Protein AF-A0A401GPK4-F1 (afdb_monomer)

Structure (mmCIF, N/CA/C/O backbone):
data_AF-A0A401GPK4-F1
#
_entry.id   AF-A0A401GPK4-F1
#
loop_
_atom_site.group_PDB
_atom_site.id
_atom_site.type_symbol
_atom_site.label_atom_id
_atom_site.label_alt_id
_atom_site.label_comp_id
_atom_site.label_asym_id
_atom_site.label_entity_id
_atom_site.label_seq_id
_atom_site.pdbx_PDB_ins_code
_atom_site.Cartn_x
_atom_site.Cartn_y
_atom_site.Cartn_z
_atom_site.occupancy
_atom_site.B_iso_or_equiv
_atom_site.auth_seq_id
_atom_site.auth_comp_id
_atom_site.auth_asym_id
_atom_site.auth_atom_id
_atom_site.pdbx_PDB_model_num
ATOM 1 N N . MET A 1 1 ? 54.846 2.582 13.450 1.00 55.47 1 MET A N 1
ATOM 2 C CA . MET A 1 1 ? 54.222 1.909 12.287 1.00 55.47 1 MET A CA 1
ATOM 3 C C . MET A 1 1 ? 52.936 1.257 12.763 1.00 55.47 1 MET A C 1
ATOM 5 O O . MET A 1 1 ? 52.968 0.645 13.821 1.00 55.47 1 MET A O 1
ATOM 9 N N . LEU A 1 2 ? 51.818 1.436 12.053 1.00 59.59 2 LEU A N 1
ATOM 10 C CA . LEU A 1 2 ? 50.549 0.810 12.443 1.00 59.59 2 LEU A CA 1
ATOM 11 C C . LEU A 1 2 ? 50.626 -0.720 12.262 1.00 59.59 2 LEU A C 1
ATOM 13 O O . LEU A 1 2 ? 51.275 -1.161 11.306 1.00 59.59 2 LEU A O 1
ATOM 17 N N . PRO A 1 3 ? 49.977 -1.516 13.135 1.00 76.94 3 PRO A N 1
ATOM 18 C CA . PRO A 1 3 ? 49.878 -2.967 12.970 1.00 76.94 3 PRO A CA 1
ATOM 19 C C . PRO A 1 3 ? 49.295 -3.311 11.594 1.00 76.94 3 PRO A C 1
ATOM 21 O O . PRO A 1 3 ? 48.411 -2.597 11.113 1.00 76.94 3 PRO A O 1
ATOM 24 N N . SER A 1 4 ? 49.765 -4.387 10.950 1.00 70.94 4 SER A N 1
ATOM 25 C CA . SER A 1 4 ? 49.331 -4.705 9.577 1.00 70.94 4 SER A CA 1
ATOM 26 C C . SER A 1 4 ? 47.816 -4.911 9.479 1.00 70.94 4 SER A C 1
ATOM 28 O O . SER A 1 4 ? 47.212 -4.460 8.515 1.00 70.94 4 SER A O 1
ATOM 30 N N . SER A 1 5 ? 47.187 -5.459 10.523 1.00 72.88 5 SER A N 1
ATOM 31 C CA . SER A 1 5 ? 45.731 -5.615 10.625 1.00 72.88 5 SER A CA 1
ATOM 32 C C . SER A 1 5 ? 44.970 -4.285 10.602 1.00 72.88 5 SER A C 1
ATOM 34 O O . SER A 1 5 ? 43.914 -4.193 9.982 1.00 72.88 5 SER A O 1
ATOM 36 N N . VAL A 1 6 ? 45.519 -3.238 11.224 1.00 74.12 6 VAL A N 1
ATOM 37 C CA . VAL A 1 6 ? 44.909 -1.899 11.270 1.00 74.12 6 VAL A CA 1
ATOM 38 C C . VAL A 1 6 ? 45.041 -1.196 9.920 1.00 74.12 6 VAL A C 1
ATOM 40 O O . VAL A 1 6 ? 44.103 -0.543 9.476 1.00 74.12 6 VAL A O 1
ATOM 43 N N . ARG A 1 7 ? 46.175 -1.366 9.230 1.00 72.06 7 ARG A N 1
ATOM 44 C CA . ARG A 1 7 ? 46.346 -0.851 7.861 1.00 72.06 7 ARG A CA 1
ATOM 45 C C . ARG A 1 7 ? 45.388 -1.521 6.885 1.00 72.06 7 ARG A C 1
ATOM 47 O O . ARG A 1 7 ? 44.673 -0.817 6.188 1.00 72.06 7 ARG A O 1
ATOM 54 N N . THR A 1 8 ? 45.286 -2.848 6.923 1.00 78.38 8 THR A N 1
ATOM 55 C CA . THR A 1 8 ? 44.339 -3.592 6.084 1.00 78.38 8 THR A CA 1
ATOM 56 C C . THR A 1 8 ? 42.892 -3.159 6.332 1.00 78.38 8 THR A C 1
ATOM 58 O O . THR A 1 8 ? 42.133 -3.004 5.381 1.00 78.38 8 THR A O 1
ATOM 61 N N . ALA A 1 9 ? 42.502 -2.916 7.588 1.00 74.69 9 ALA A N 1
ATOM 62 C CA . ALA A 1 9 ? 41.159 -2.433 7.912 1.00 74.69 9 ALA A CA 1
ATOM 63 C C . ALA A 1 9 ? 40.884 -1.029 7.344 1.00 74.69 9 ALA A C 1
ATOM 65 O O . ALA A 1 9 ? 39.813 -0.795 6.786 1.00 74.69 9 ALA A O 1
ATOM 66 N N . LEU A 1 10 ? 41.856 -0.115 7.431 1.00 74.56 10 LEU A N 1
ATOM 67 C CA . LEU A 1 10 ? 41.748 1.231 6.859 1.00 74.56 10 LEU A CA 1
ATOM 68 C C . LEU A 1 10 ? 41.710 1.205 5.327 1.00 74.56 10 LEU A C 1
ATOM 70 O O . LEU A 1 10 ? 40.927 1.935 4.721 1.00 74.56 10 LEU A O 1
ATOM 74 N N . ASP A 1 11 ? 42.502 0.337 4.700 1.00 70.06 11 ASP A N 1
ATOM 75 C CA . ASP A 1 11 ? 42.518 0.168 3.247 1.00 70.06 11 ASP A CA 1
ATOM 76 C C . ASP A 1 11 ? 41.198 -0.431 2.741 1.00 70.06 11 ASP A C 1
ATOM 78 O O . ASP A 1 11 ? 40.663 0.031 1.733 1.00 70.06 11 ASP A O 1
ATOM 82 N N . LEU A 1 12 ? 40.613 -1.389 3.470 1.00 71.69 12 LEU A N 1
ATOM 83 C CA . LEU A 1 12 ? 39.280 -1.926 3.180 1.00 71.69 12 LEU A CA 1
ATOM 84 C C . LEU A 1 12 ? 38.185 -0.875 3.372 1.00 71.69 12 LEU A C 1
ATOM 86 O O . LEU A 1 12 ? 37.315 -0.744 2.516 1.00 71.69 12 LEU A O 1
ATOM 90 N N . GLN A 1 13 ? 38.233 -0.094 4.452 1.00 76.19 13 GLN A N 1
ATOM 91 C CA . GLN A 1 13 ? 37.272 0.983 4.692 1.00 76.19 13 GLN A CA 1
ATOM 92 C C . GLN A 1 13 ? 37.337 2.042 3.586 1.00 76.19 13 GLN A C 1
ATOM 94 O O . GLN A 1 13 ? 36.301 2.495 3.101 1.00 76.19 13 GLN A O 1
ATOM 99 N N . LYS A 1 14 ? 38.548 2.392 3.145 1.00 74.25 14 LYS A N 1
ATOM 100 C CA . LYS A 1 14 ? 38.776 3.315 2.032 1.00 74.25 14 LYS A CA 1
ATOM 101 C C . LYS A 1 14 ? 38.327 2.726 0.694 1.00 74.25 14 LYS A C 1
ATOM 103 O O . LYS A 1 14 ? 37.739 3.429 -0.119 1.00 74.25 14 LYS A O 1
ATOM 108 N N . ALA A 1 15 ? 38.561 1.438 0.460 1.00 71.75 15 ALA A N 1
ATOM 109 C CA . ALA A 1 15 ? 38.077 0.759 -0.737 1.00 71.75 15 ALA A CA 1
ATOM 110 C C . ALA A 1 15 ? 36.542 0.707 -0.774 1.00 71.75 15 ALA A 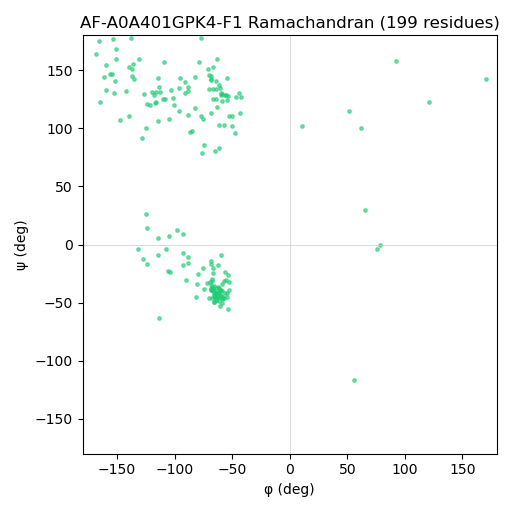C 1
ATOM 112 O O . ALA A 1 15 ? 35.956 0.980 -1.816 1.00 71.75 15 ALA A O 1
ATOM 113 N N . LEU A 1 16 ? 35.889 0.428 0.359 1.00 73.25 16 LEU A N 1
ATOM 114 C CA . LEU A 1 16 ? 34.430 0.401 0.487 1.00 73.2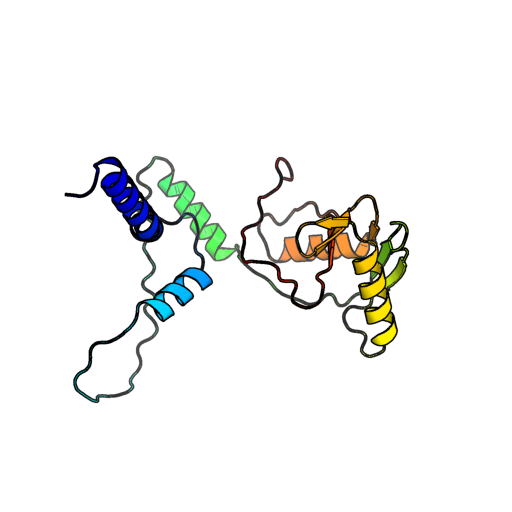5 16 LEU A CA 1
ATOM 115 C C . LEU A 1 16 ? 33.804 1.793 0.359 1.00 73.25 16 LEU A C 1
ATOM 117 O O . LEU A 1 16 ? 32.769 1.925 -0.289 1.00 73.25 16 LEU A O 1
ATOM 121 N N . SER A 1 17 ? 34.432 2.836 0.909 1.00 71.75 17 SER A N 1
ATOM 122 C CA . SER A 1 17 ? 33.955 4.211 0.727 1.00 71.75 17 SER A CA 1
ATOM 123 C C . SER A 1 17 ? 34.111 4.689 -0.718 1.00 71.75 17 SER A C 1
ATOM 125 O O . SER A 1 17 ? 33.292 5.468 -1.195 1.00 71.75 17 SER A O 1
ATOM 127 N N . MET A 1 18 ? 35.116 4.182 -1.439 1.00 72.81 18 MET A N 1
ATOM 128 C CA . MET A 1 18 ? 35.354 4.500 -2.848 1.00 72.81 18 MET A CA 1
ATOM 129 C C . MET A 1 18 ? 34.611 3.589 -3.838 1.00 72.81 18 MET A C 1
ATOM 131 O O . MET A 1 18 ? 34.496 3.934 -5.017 1.00 72.81 18 MET A O 1
ATOM 135 N N . ALA A 1 19 ? 34.107 2.436 -3.394 1.00 70.00 19 ALA A N 1
ATOM 136 C CA . ALA A 1 19 ? 33.438 1.448 -4.238 1.00 70.00 19 ALA A CA 1
ATOM 137 C C . ALA A 1 19 ? 32.232 2.010 -5.019 1.00 70.00 19 ALA A C 1
ATOM 139 O O . ALA A 1 19 ? 32.158 1.726 -6.213 1.00 70.00 19 ALA A O 1
ATOM 140 N N . PRO A 1 20 ? 31.353 2.863 -4.450 1.00 63.72 20 PRO A N 1
ATOM 141 C CA . PRO A 1 20 ? 30.245 3.472 -5.194 1.00 63.72 20 PRO A CA 1
ATOM 142 C C . PRO A 1 20 ? 30.670 4.370 -6.366 1.00 63.72 20 PRO A C 1
ATOM 144 O O . PRO A 1 20 ? 29.841 4.668 -7.220 1.00 63.72 20 PRO A O 1
ATOM 147 N N . PHE A 1 21 ? 31.933 4.810 -6.398 1.00 61.88 21 PHE A N 1
ATOM 148 C CA . PHE A 1 21 ? 32.470 5.739 -7.400 1.00 61.88 21 PHE A CA 1
ATOM 149 C C . PHE A 1 21 ? 33.385 5.057 -8.425 1.00 61.88 21 PHE A C 1
ATOM 151 O O . PHE A 1 21 ? 33.601 5.582 -9.512 1.00 61.88 21 PHE A O 1
ATOM 158 N N . ARG A 1 22 ? 33.964 3.898 -8.082 1.00 61.69 22 ARG A N 1
ATOM 159 C CA . ARG A 1 22 ? 34.852 3.125 -8.973 1.00 61.69 22 ARG A CA 1
ATOM 160 C C . ARG A 1 22 ? 34.190 1.902 -9.585 1.00 61.69 22 ARG A C 1
ATOM 162 O O . ARG A 1 22 ? 34.645 1.414 -10.618 1.00 61.69 22 ARG A O 1
ATOM 169 N N . LEU A 1 23 ? 33.155 1.384 -8.937 1.00 62.38 23 LEU A N 1
ATOM 170 C CA . LEU A 1 23 ? 32.348 0.305 -9.472 1.00 62.38 23 LEU A CA 1
ATOM 171 C C . LEU A 1 23 ? 31.131 0.906 -10.157 1.00 62.38 23 LEU A C 1
ATOM 173 O O . LEU A 1 23 ? 30.571 1.906 -9.716 1.00 62.38 23 LEU A O 1
ATOM 177 N N . GLN A 1 24 ? 30.733 0.278 -11.255 1.00 49.06 24 GLN A N 1
ATOM 178 C CA . GLN A 1 24 ? 29.498 0.637 -11.928 1.00 49.06 24 GLN A CA 1
ATOM 179 C C . GLN A 1 24 ? 28.343 0.360 -10.966 1.00 49.06 24 GLN A C 1
ATOM 181 O O . GLN A 1 24 ? 28.168 -0.780 -10.531 1.00 49.06 24 GLN A O 1
ATOM 186 N N . GLN A 1 25 ? 27.602 1.405 -10.602 1.00 55.25 25 GLN A N 1
ATOM 187 C CA . GLN A 1 25 ? 26.434 1.254 -9.747 1.00 55.25 25 GLN A CA 1
ATOM 188 C C . GLN A 1 25 ? 25.390 0.405 -10.475 1.00 55.25 25 GLN A C 1
ATOM 190 O O . GLN A 1 25 ? 25.131 0.584 -11.666 1.00 55.25 25 GLN A O 1
ATOM 195 N N . ILE A 1 26 ? 24.825 -0.565 -9.759 1.00 46.81 26 ILE A N 1
ATOM 196 C CA . ILE A 1 26 ? 23.688 -1.336 -10.250 1.00 46.81 26 ILE A CA 1
ATOM 197 C C . ILE A 1 26 ? 22.438 -0.520 -9.911 1.00 46.81 26 ILE A C 1
ATOM 199 O O . ILE A 1 26 ? 21.950 -0.571 -8.782 1.00 46.81 26 ILE A O 1
ATOM 203 N N . GLY A 1 27 ? 21.948 0.234 -10.896 1.00 50.69 27 GLY A N 1
ATOM 204 C CA . GLY A 1 27 ? 20.819 1.159 -10.754 1.00 50.69 27 GLY A CA 1
ATOM 205 C C . GLY A 1 27 ? 21.242 2.589 -10.402 1.00 50.69 27 GLY A C 1
ATOM 206 O O . GLY A 1 27 ? 22.341 2.810 -9.899 1.00 50.69 27 GLY A O 1
ATOM 207 N N . ASP A 1 28 ? 20.358 3.544 -10.696 1.00 56.38 28 ASP A N 1
ATOM 208 C CA . ASP A 1 28 ? 20.545 4.976 -10.439 1.00 56.38 28 ASP A CA 1
ATOM 209 C C . ASP A 1 28 ? 19.733 5.404 -9.203 1.00 56.38 28 ASP A C 1
ATOM 211 O O . ASP A 1 28 ? 18.567 5.036 -9.051 1.00 56.38 28 ASP A O 1
ATOM 215 N N . CYS A 1 29 ? 20.353 6.151 -8.290 1.00 55.50 29 CYS A N 1
ATOM 216 C CA . CYS A 1 29 ? 19.718 6.674 -7.082 1.00 55.50 29 CYS A CA 1
ATOM 217 C C . CYS A 1 29 ? 19.965 8.181 -6.994 1.00 55.50 29 CYS A C 1
ATOM 219 O O . CYS A 1 29 ? 20.941 8.637 -6.392 1.00 55.50 29 CYS A O 1
ATOM 221 N N . LYS A 1 30 ? 19.026 8.950 -7.552 1.00 57.78 30 LYS A N 1
ATOM 222 C CA . LYS A 1 30 ? 19.090 10.417 -7.654 1.00 57.78 30 LYS A CA 1
ATOM 223 C C . LYS A 1 30 ? 19.349 11.104 -6.307 1.00 57.78 30 LYS A C 1
ATOM 225 O O . LYS A 1 30 ? 20.160 12.017 -6.225 1.00 57.78 30 LYS A O 1
ATOM 230 N N . THR A 1 31 ? 18.750 10.611 -5.221 1.00 56.03 31 THR A N 1
ATOM 231 C CA . THR A 1 31 ? 18.950 11.161 -3.868 1.00 56.03 31 THR A CA 1
ATOM 232 C C . THR A 1 31 ? 20.375 10.958 -3.345 1.00 56.03 31 THR A C 1
ATOM 234 O O . THR A 1 31 ? 20.919 11.844 -2.694 1.00 56.03 31 THR A O 1
ATOM 237 N N . ARG A 1 32 ? 21.022 9.818 -3.633 1.00 56.34 32 ARG A N 1
ATOM 238 C CA . ARG A 1 32 ? 22.424 9.588 -3.232 1.00 56.34 32 ARG A CA 1
ATOM 239 C C . ARG A 1 32 ? 23.407 10.422 -4.043 1.00 56.34 32 ARG A C 1
ATOM 241 O O . ARG A 1 32 ? 24.439 10.794 -3.492 1.00 56.34 32 ARG A O 1
ATOM 248 N N . VAL A 1 33 ? 23.103 10.675 -5.314 1.00 61.84 33 VAL A N 1
ATOM 249 C CA . VAL A 1 33 ? 23.889 11.568 -6.174 1.00 61.84 33 VAL A CA 1
ATOM 250 C C . VAL A 1 33 ? 23.799 13.000 -5.645 1.00 61.84 33 VAL A C 1
ATOM 252 O O . VAL A 1 33 ? 24.829 13.588 -5.335 1.00 61.84 33 VAL A O 1
ATOM 255 N N . HIS A 1 34 ? 22.585 13.486 -5.377 1.00 64.31 34 HIS A N 1
ATOM 256 C CA . HIS A 1 34 ? 22.352 14.820 -4.817 1.00 64.31 34 HIS A CA 1
ATOM 257 C C . HIS A 1 34 ? 23.044 15.027 -3.459 1.00 64.31 34 HIS A C 1
ATOM 259 O O . HIS A 1 34 ? 23.735 16.017 -3.245 1.00 64.31 34 HIS A O 1
ATOM 265 N N . LEU A 1 35 ? 22.923 14.064 -2.536 1.00 65.44 35 LEU A N 1
ATOM 266 C CA . LEU A 1 35 ? 23.591 14.130 -1.227 1.00 65.44 35 LEU A CA 1
ATOM 267 C C . LEU A 1 35 ? 25.123 14.050 -1.321 1.00 65.44 35 LEU A C 1
ATOM 269 O O . LEU A 1 35 ? 25.814 14.398 -0.365 1.00 65.44 35 LEU A O 1
ATOM 273 N N . PHE A 1 36 ? 25.670 13.529 -2.421 1.00 60.09 36 PHE A N 1
ATOM 274 C CA . PHE A 1 36 ? 27.107 13.537 -2.667 1.00 60.09 36 PHE A CA 1
ATOM 275 C C . PHE A 1 36 ? 27.565 14.884 -3.221 1.00 60.09 36 PHE A C 1
ATOM 277 O O . PHE A 1 36 ? 28.552 15.414 -2.717 1.00 60.09 36 PHE A O 1
ATOM 284 N N . GLU A 1 37 ? 26.842 15.437 -4.197 1.00 61.53 37 GLU A N 1
ATOM 285 C CA . GLU A 1 37 ? 27.083 16.781 -4.734 1.00 61.53 37 GLU A CA 1
ATOM 286 C C . GLU A 1 37 ? 27.091 17.795 -3.593 1.00 61.53 37 GLU A C 1
ATOM 288 O O . GLU A 1 37 ? 28.127 18.385 -3.313 1.00 61.53 37 GLU A O 1
ATOM 293 N N . GLU A 1 38 ? 26.024 17.846 -2.799 1.00 64.75 38 GLU A N 1
ATOM 294 C CA . GLU A 1 38 ? 25.895 18.748 -1.649 1.00 64.75 38 GLU A CA 1
ATOM 295 C C . GLU A 1 38 ? 27.040 18.615 -0.626 1.00 64.75 38 GLU A C 1
ATOM 297 O O . GLU A 1 38 ? 27.420 19.580 0.036 1.00 64.75 38 GLU A O 1
ATOM 302 N N . ARG A 1 39 ? 27.621 17.417 -0.489 1.00 56.50 39 ARG A N 1
ATOM 303 C CA . ARG A 1 39 ? 28.651 17.119 0.517 1.00 56.50 39 ARG A CA 1
ATOM 304 C C . ARG A 1 39 ? 30.083 17.304 0.016 1.00 56.50 39 ARG A C 1
ATOM 306 O O . ARG A 1 39 ? 30.992 17.364 0.843 1.00 56.50 39 ARG A O 1
ATOM 313 N N . TYR A 1 40 ? 30.298 17.354 -1.297 1.00 49.06 40 TYR A N 1
ATOM 314 C CA . TYR A 1 40 ? 31.633 17.366 -1.903 1.00 49.06 40 TYR A CA 1
ATOM 315 C C . TYR A 1 40 ? 31.846 18.445 -2.970 1.00 49.06 40 TYR A C 1
ATOM 317 O O . TYR A 1 40 ? 32.980 18.605 -3.421 1.00 49.06 40 TYR A O 1
ATOM 325 N N . THR A 1 41 ? 30.834 19.232 -3.337 1.00 48.22 41 THR A N 1
ATOM 326 C CA . THR A 1 41 ? 31.043 20.463 -4.107 1.00 48.22 41 THR A CA 1
ATOM 327 C C . THR A 1 41 ? 31.327 21.631 -3.165 1.00 48.22 41 THR A C 1
ATOM 329 O O . THR A 1 41 ? 30.413 22.251 -2.628 1.00 48.22 41 THR A O 1
ATOM 332 N N . TYR A 1 42 ? 32.610 21.934 -2.967 1.00 45.75 42 TYR A N 1
ATOM 333 C CA . TYR A 1 42 ? 33.093 23.252 -2.539 1.00 45.75 42 TYR A CA 1
ATOM 334 C C . TYR A 1 42 ? 34.579 23.361 -2.923 1.00 45.75 42 TYR A C 1
ATOM 336 O O . TYR A 1 42 ? 35.317 22.426 -2.619 1.00 45.75 42 TYR A O 1
ATOM 344 N N . VAL A 1 43 ? 35.157 24.397 -3.533 1.00 47.75 43 VAL A N 1
ATOM 345 C CA . VAL A 1 43 ? 34.788 25.620 -4.279 1.00 47.75 43 VAL A CA 1
ATOM 346 C C . VAL A 1 43 ? 36.096 25.974 -5.010 1.00 47.75 43 VAL A C 1
ATOM 348 O O . VAL A 1 43 ? 37.154 25.794 -4.410 1.00 47.75 43 VAL A O 1
ATOM 351 N N . ASP A 1 44 ? 36.055 26.494 -6.237 1.00 36.00 44 ASP A N 1
ATOM 352 C CA . ASP A 1 44 ? 37.151 27.359 -6.700 1.00 36.00 44 ASP A CA 1
ATOM 353 C C . ASP A 1 44 ? 36.645 28.806 -6.672 1.00 36.00 44 ASP A C 1
ATOM 355 O O . ASP A 1 44 ? 35.759 29.199 -7.433 1.00 36.00 44 ASP A O 1
ATOM 359 N N . GLU A 1 45 ? 37.166 29.565 -5.706 1.00 46.03 45 GLU A N 1
ATOM 360 C CA . GLU A 1 45 ? 37.213 31.023 -5.732 1.00 46.03 45 GLU A CA 1
ATOM 361 C C . GLU A 1 45 ? 38.206 31.400 -6.841 1.00 46.03 45 GLU A C 1
ATOM 363 O O . GLU A 1 45 ? 39.379 31.061 -6.723 1.00 46.03 45 GLU A O 1
ATOM 368 N N . ASP A 1 46 ? 37.752 32.012 -7.938 1.00 40.00 46 ASP A N 1
ATOM 369 C CA . ASP A 1 46 ? 38.138 33.374 -8.352 1.00 40.00 46 ASP A CA 1
ATOM 370 C C . ASP A 1 46 ? 37.641 33.701 -9.780 1.00 40.00 46 ASP A C 1
ATOM 372 O O . ASP A 1 46 ? 37.671 32.879 -10.692 1.00 40.00 46 ASP A O 1
ATOM 376 N N . ASP A 1 47 ? 37.229 34.956 -9.937 1.00 35.59 47 ASP A N 1
ATOM 377 C CA . ASP A 1 47 ? 37.128 35.757 -11.158 1.00 35.59 47 ASP A CA 1
ATOM 378 C C . ASP A 1 47 ? 36.202 35.374 -12.341 1.00 35.59 47 ASP A C 1
ATOM 380 O O . ASP A 1 47 ? 36.569 34.763 -13.344 1.00 35.59 47 ASP A O 1
ATOM 384 N N . SER A 1 48 ? 35.060 36.071 -12.330 1.00 34.97 48 SER A N 1
ATOM 385 C CA . SER A 1 48 ? 34.690 37.101 -13.323 1.00 34.97 48 SER A CA 1
ATOM 386 C C . SER A 1 48 ? 33.397 36.863 -14.112 1.00 34.97 48 SER A C 1
ATOM 388 O O . SER A 1 48 ? 33.187 35.877 -14.809 1.00 34.97 48 SER A O 1
ATOM 390 N N . TYR A 1 49 ? 32.522 37.861 -13.982 1.00 42.75 49 TYR A N 1
ATOM 391 C CA . TYR A 1 49 ? 31.295 38.083 -14.733 1.00 42.75 49 TYR A CA 1
ATOM 392 C C . TYR A 1 49 ? 31.454 37.819 -16.237 1.00 42.75 49 TYR A C 1
ATOM 394 O O . TYR A 1 49 ? 32.241 38.508 -16.889 1.00 42.75 49 TYR A O 1
ATOM 402 N N . ARG A 1 50 ? 30.588 36.971 -16.809 1.00 35.84 50 ARG A N 1
ATOM 403 C CA . ARG A 1 50 ? 29.924 37.272 -18.087 1.00 35.84 50 ARG A CA 1
ATOM 404 C C . ARG A 1 50 ? 28.721 36.374 -18.368 1.00 35.84 50 ARG A C 1
ATOM 406 O O . ARG A 1 50 ? 28.843 35.161 -18.419 1.00 35.84 50 ARG A O 1
ATOM 413 N N . ASP A 1 51 ? 27.614 37.082 -18.561 1.00 35.16 51 ASP A N 1
ATOM 414 C CA . ASP A 1 51 ? 26.448 36.809 -19.395 1.00 35.16 51 ASP A CA 1
ATOM 415 C C . ASP A 1 51 ? 25.729 35.464 -19.284 1.00 35.16 51 ASP A C 1
ATOM 417 O O . ASP A 1 51 ? 26.193 34.406 -19.699 1.00 35.16 51 ASP A O 1
ATOM 421 N N . MET A 1 52 ? 24.488 35.596 -18.810 1.00 43.66 52 MET A N 1
ATOM 422 C CA . MET A 1 52 ? 23.378 34.754 -19.211 1.00 43.66 52 MET A CA 1
ATOM 423 C C . MET A 1 52 ? 23.283 34.754 -20.737 1.00 43.66 52 MET A C 1
ATOM 425 O O . MET A 1 52 ? 22.886 35.764 -21.312 1.00 43.66 52 MET A O 1
ATOM 429 N N . ASP A 1 53 ? 23.595 33.629 -21.371 1.00 36.56 53 ASP A N 1
ATOM 430 C CA . ASP A 1 53 ? 22.844 33.237 -22.555 1.00 36.56 53 ASP A CA 1
ATOM 431 C C . ASP A 1 53 ? 22.838 31.718 -22.750 1.00 36.56 53 ASP A C 1
ATOM 433 O O . ASP A 1 53 ? 23.863 31.040 -22.653 1.00 36.56 53 ASP A O 1
ATOM 437 N N . GLU A 1 54 ? 21.616 31.238 -22.951 1.00 47.16 54 GLU A N 1
ATOM 438 C CA . GLU A 1 54 ? 21.173 29.979 -23.544 1.00 47.16 54 GLU A CA 1
ATOM 439 C C . GLU A 1 54 ? 22.248 28.910 -23.797 1.00 47.16 54 GLU A C 1
ATOM 441 O O . GLU A 1 54 ? 22.935 28.919 -24.815 1.00 47.16 54 GLU A O 1
ATOM 446 N N . ASN A 1 55 ? 22.313 27.897 -22.930 1.00 33.66 55 ASN A N 1
ATOM 447 C CA . ASN A 1 55 ? 22.672 26.554 -23.375 1.00 33.66 55 ASN A CA 1
ATOM 448 C C . ASN A 1 55 ? 21.789 25.540 -22.656 1.00 33.66 55 ASN A C 1
ATOM 450 O O . ASN A 1 55 ? 21.872 25.356 -21.443 1.00 33.66 55 ASN A O 1
ATOM 454 N N . GLU A 1 56 ? 20.904 24.940 -23.447 1.00 38.03 56 GLU A N 1
ATOM 455 C CA . GLU A 1 56 ? 20.146 23.744 -23.120 1.00 38.03 56 GLU A CA 1
ATOM 456 C C . GLU A 1 56 ? 21.069 22.710 -22.472 1.00 38.03 56 GLU A C 1
ATOM 458 O O . GLU A 1 56 ? 22.149 22.416 -22.984 1.00 38.03 56 GLU A O 1
ATOM 463 N N . ASP A 1 57 ? 20.624 22.180 -21.333 1.00 34.72 57 ASP A N 1
ATOM 464 C CA . ASP A 1 57 ? 21.274 21.121 -20.575 1.00 34.72 57 ASP A CA 1
ATOM 465 C C . ASP A 1 57 ? 21.700 19.953 -21.482 1.00 34.72 57 ASP A C 1
ATOM 467 O O . ASP A 1 57 ? 20.948 18.998 -21.717 1.00 34.72 57 ASP A O 1
ATOM 471 N N . GLU A 1 58 ? 22.963 19.959 -21.912 1.00 39.78 58 GLU A N 1
ATOM 472 C CA . GLU A 1 58 ? 23.696 18.742 -22.231 1.00 39.78 58 GLU A CA 1
ATOM 473 C C . GLU A 1 58 ? 23.851 17.952 -20.928 1.00 39.78 58 GLU A C 1
ATOM 475 O O . GLU A 1 58 ? 24.885 17.950 -20.257 1.00 39.78 58 GLU A O 1
ATOM 480 N N . ARG A 1 59 ? 22.786 17.229 -20.560 1.00 40.84 59 ARG A N 1
ATOM 481 C CA . ARG A 1 59 ? 22.889 16.075 -19.675 1.00 40.84 59 ARG A CA 1
ATOM 482 C C . ARG A 1 59 ? 23.992 15.203 -20.248 1.00 40.84 59 ARG A C 1
ATOM 484 O O . ARG A 1 59 ? 23.804 14.579 -21.295 1.00 40.84 59 ARG A O 1
ATOM 491 N N . ALA A 1 60 ? 25.118 15.123 -19.547 1.00 37.00 60 ALA A N 1
ATOM 492 C CA . ALA A 1 60 ? 26.114 14.091 -19.758 1.00 37.00 60 ALA A CA 1
ATOM 493 C C . ALA A 1 60 ? 25.447 12.738 -19.475 1.00 37.00 60 ALA A C 1
ATOM 495 O O . ALA A 1 60 ? 25.523 12.181 -18.380 1.00 37.00 60 ALA A O 1
ATOM 496 N N . SER A 1 61 ? 24.742 12.232 -20.488 1.00 41.06 61 SER A N 1
ATOM 497 C CA . SER A 1 61 ? 24.283 10.865 -20.618 1.00 41.06 61 SER A CA 1
ATOM 498 C C . SER A 1 61 ? 25.505 10.010 -20.356 1.00 41.06 61 SER A C 1
ATOM 500 O O . SER A 1 61 ? 26.375 9.882 -21.220 1.00 41.06 61 SER A O 1
ATOM 502 N N . THR A 1 62 ? 25.595 9.456 -19.149 1.00 41.31 62 THR A N 1
ATOM 503 C CA . THR A 1 62 ? 26.605 8.463 -18.824 1.00 41.31 62 THR A CA 1
ATOM 504 C C . THR A 1 62 ? 26.388 7.343 -19.826 1.00 41.31 62 THR A C 1
ATOM 506 O O . THR A 1 62 ? 25.387 6.630 -19.752 1.00 41.31 62 THR A O 1
ATOM 509 N N . GLN A 1 63 ? 27.240 7.279 -20.854 1.00 37.28 63 GLN A N 1
ATOM 510 C CA . GLN A 1 63 ? 27.023 6.348 -21.947 1.00 37.28 63 GLN A CA 1
ATOM 511 C C . GLN A 1 63 ? 26.922 4.945 -21.344 1.00 37.28 63 GLN A C 1
ATOM 513 O O . GLN A 1 63 ? 27.794 4.571 -20.547 1.00 37.28 63 GLN A O 1
ATOM 518 N N . PRO A 1 64 ? 25.870 4.173 -21.674 1.00 43.94 64 PRO A N 1
ATOM 519 C CA . PRO A 1 64 ? 25.796 2.789 -21.247 1.00 43.94 64 PRO A CA 1
ATOM 520 C C . PRO A 1 64 ? 27.093 2.114 -21.690 1.00 43.94 64 PRO A C 1
ATOM 522 O O . PRO A 1 64 ? 27.502 2.252 -22.846 1.00 43.94 64 PRO A O 1
ATOM 525 N N . LYS A 1 65 ? 27.788 1.450 -20.752 1.00 48.38 65 LYS A N 1
ATOM 526 C CA . LYS A 1 65 ? 28.987 0.672 -21.083 1.00 48.38 65 LYS A CA 1
ATOM 527 C C . LYS A 1 65 ? 28.665 -0.168 -22.311 1.00 48.38 65 LYS A C 1
ATOM 529 O O . LYS A 1 65 ? 27.675 -0.897 -22.276 1.00 48.38 65 LYS A O 1
ATOM 534 N N . LYS A 1 66 ? 29.501 -0.066 -23.353 1.00 45.78 66 LYS A N 1
ATOM 535 C CA . LYS A 1 66 ? 29.444 -0.948 -24.525 1.00 45.78 66 LYS A CA 1
ATOM 536 C C . LYS A 1 66 ? 29.243 -2.368 -24.025 1.00 45.78 66 LYS A C 1
ATOM 538 O O . LYS A 1 66 ? 30.103 -2.903 -23.319 1.00 45.78 66 LYS A O 1
ATOM 543 N N . VAL A 1 67 ? 28.081 -2.931 -24.324 1.00 48.53 67 VAL A N 1
ATOM 544 C CA . VAL A 1 67 ? 27.727 -4.285 -23.928 1.00 48.53 67 VAL A CA 1
ATOM 545 C C . VAL A 1 67 ? 28.505 -5.179 -24.881 1.00 48.53 67 VAL A C 1
ATOM 547 O O . VAL A 1 67 ? 27.968 -5.641 -25.869 1.00 48.53 67 VAL A O 1
ATOM 550 N N . SER A 1 68 ? 29.802 -5.389 -24.652 1.00 55.53 68 SER A N 1
ATOM 551 C CA . SER A 1 68 ? 30.588 -6.270 -25.513 1.00 55.53 68 SER A CA 1
ATOM 552 C C . SER A 1 68 ? 30.212 -7.719 -25.206 1.00 55.53 68 SER A C 1
ATOM 554 O O . SER A 1 68 ? 30.820 -8.376 -24.359 1.00 55.53 68 SER A O 1
ATOM 556 N N . GLY A 1 69 ? 29.157 -8.200 -25.852 1.00 69.31 69 GLY A N 1
ATOM 557 C CA . GLY A 1 69 ? 28.652 -9.552 -25.706 1.00 69.31 69 GLY A CA 1
ATOM 558 C C . GLY A 1 69 ? 27.625 -9.884 -26.788 1.00 69.31 69 GLY A C 1
ATOM 559 O O . GLY A 1 69 ? 27.080 -8.983 -27.421 1.00 69.31 69 GLY A O 1
ATOM 560 N N . PRO A 1 70 ? 27.319 -11.174 -26.987 1.00 71.19 70 PRO A N 1
ATOM 561 C CA . PRO A 1 70 ? 26.393 -11.647 -28.022 1.00 71.19 70 PRO A CA 1
ATOM 562 C C . PRO A 1 70 ? 24.958 -11.097 -27.900 1.00 71.19 70 PRO A C 1
ATOM 564 O O . PRO A 1 70 ? 24.171 -11.266 -28.824 1.00 71.19 70 PRO A O 1
ATOM 567 N N . ASN A 1 71 ? 24.630 -10.411 -26.798 1.00 73.31 71 ASN A N 1
ATOM 568 C CA . ASN A 1 71 ? 23.301 -9.865 -26.518 1.00 73.31 71 ASN A CA 1
ATOM 569 C C . ASN A 1 71 ? 23.213 -8.336 -26.697 1.00 73.31 71 ASN A C 1
ATOM 571 O O . ASN A 1 71 ? 22.190 -7.757 -26.343 1.00 73.31 71 ASN A O 1
ATOM 575 N N . GLU A 1 72 ? 24.255 -7.665 -27.208 1.00 79.31 72 GLU A N 1
ATOM 576 C CA . GLU A 1 72 ? 24.276 -6.196 -27.360 1.00 79.31 72 GLU A CA 1
ATOM 577 C C . GLU A 1 72 ? 23.083 -5.669 -28.163 1.00 79.31 72 GLU A C 1
ATOM 579 O O . GLU A 1 72 ? 22.429 -4.716 -27.744 1.00 79.31 72 GLU A O 1
ATOM 584 N N . SER A 1 73 ? 22.764 -6.325 -29.283 1.00 76.62 73 SER A N 1
ATOM 585 C CA . SER A 1 73 ? 21.624 -5.960 -30.127 1.00 76.62 73 SER A CA 1
ATOM 586 C C . SER A 1 73 ? 20.292 -6.107 -29.390 1.00 76.62 73 SER A C 1
ATOM 588 O O . SER A 1 73 ? 19.487 -5.184 -29.418 1.00 76.62 73 SER A O 1
ATOM 590 N N . CYS A 1 74 ? 20.099 -7.215 -28.669 1.00 75.56 74 CYS A N 1
ATOM 591 C CA . CYS A 1 74 ? 18.878 -7.482 -27.906 1.00 75.56 74 CYS A CA 1
ATOM 592 C C . CYS A 1 74 ? 18.699 -6.486 -26.754 1.00 75.56 74 CYS A C 1
ATOM 594 O O . CYS A 1 74 ? 17.603 -5.990 -26.527 1.00 75.56 74 CYS A O 1
ATOM 596 N N . ILE A 1 75 ? 19.772 -6.164 -26.023 1.00 78.75 75 ILE A N 1
ATOM 597 C CA . ILE A 1 75 ? 19.707 -5.178 -24.934 1.00 78.75 75 ILE A CA 1
ATOM 598 C C . ILE A 1 75 ? 19.408 -3.787 -25.491 1.00 78.75 75 ILE A C 1
ATOM 600 O O . ILE A 1 75 ? 18.619 -3.059 -24.898 1.00 78.75 75 ILE A O 1
ATOM 604 N N . LYS A 1 76 ? 19.996 -3.420 -26.635 1.00 82.06 76 LYS A N 1
ATOM 605 C CA . LYS A 1 76 ? 19.715 -2.138 -27.283 1.00 82.06 76 LYS A CA 1
ATOM 606 C C . LYS A 1 76 ? 18.244 -2.023 -27.694 1.00 82.06 76 LYS A C 1
ATOM 608 O O . LYS A 1 76 ? 17.626 -1.010 -27.390 1.00 82.06 76 LYS A O 1
ATOM 613 N N . GLU A 1 77 ? 17.692 -3.068 -28.301 1.00 82.94 77 GLU A N 1
ATOM 614 C CA . GLU A 1 77 ? 16.276 -3.143 -28.677 1.00 82.94 77 GLU A CA 1
ATOM 615 C C . GLU A 1 77 ? 15.358 -3.057 -27.446 1.00 82.94 77 GLU A C 1
ATOM 617 O O . GLU A 1 77 ? 14.436 -2.249 -27.414 1.00 82.94 77 GLU A O 1
ATOM 622 N N . LEU A 1 78 ? 15.670 -3.789 -26.371 1.00 80.19 78 LEU A N 1
ATOM 623 C CA . LEU A 1 78 ? 14.940 -3.691 -25.100 1.00 80.19 78 LEU A CA 1
ATOM 624 C C . LEU A 1 78 ? 15.006 -2.289 -24.484 1.00 80.19 78 LEU A C 1
ATOM 626 O O . LEU A 1 78 ? 14.014 -1.809 -23.940 1.00 80.19 78 LEU A O 1
ATOM 630 N N . CYS A 1 79 ? 16.157 -1.619 -24.559 1.00 79.69 79 CYS A N 1
ATOM 631 C CA . CYS A 1 79 ? 16.289 -0.240 -24.102 1.00 79.69 79 CYS A CA 1
ATOM 632 C C . CYS A 1 79 ? 15.459 0.730 -24.947 1.00 79.69 79 CYS A C 1
ATOM 634 O O . CYS A 1 79 ? 14.949 1.699 -24.396 1.00 79.69 79 CYS A O 1
ATOM 636 N N . GLU A 1 80 ? 15.342 0.510 -26.256 1.00 81.94 80 GLU A N 1
ATOM 637 C CA . GLU A 1 80 ? 14.495 1.322 -27.138 1.00 81.94 80 GLU A CA 1
ATOM 638 C C . GLU A 1 80 ? 13.010 1.119 -26.799 1.00 81.94 80 GLU A C 1
ATOM 640 O O . GLU A 1 80 ? 12.322 2.102 -26.539 1.00 81.94 80 GLU A O 1
ATOM 645 N N . ILE A 1 81 ? 12.563 -0.130 -26.625 1.00 78.75 81 ILE A N 1
ATOM 646 C CA . ILE A 1 81 ? 11.202 -0.468 -26.165 1.00 78.75 81 ILE A CA 1
ATOM 647 C C . ILE A 1 81 ? 10.902 0.173 -24.803 1.00 78.75 81 ILE A C 1
ATOM 649 O O . ILE A 1 81 ? 9.844 0.768 -24.609 1.00 78.75 81 ILE A O 1
ATOM 653 N N . TYR A 1 82 ? 11.831 0.084 -23.847 1.00 77.94 82 TYR A N 1
ATOM 654 C CA . TYR A 1 82 ? 11.647 0.677 -22.521 1.00 77.94 82 TYR A CA 1
ATOM 655 C C . TYR A 1 82 ? 11.661 2.210 -22.561 1.00 77.94 82 TYR A C 1
ATOM 657 O O . TYR A 1 82 ? 10.958 2.838 -21.786 1.00 77.94 82 TYR A O 1
ATOM 665 N N . LYS A 1 83 ? 12.423 2.842 -23.458 1.00 78.06 83 LYS A N 1
ATOM 666 C CA . LYS A 1 83 ? 12.374 4.305 -23.628 1.00 78.06 83 LYS A CA 1
ATOM 667 C C . LYS A 1 83 ? 11.055 4.775 -24.229 1.00 78.06 83 LYS A C 1
ATOM 669 O O . LYS A 1 83 ? 10.608 5.866 -23.898 1.00 78.06 83 LYS A O 1
ATOM 674 N N . GLU A 1 84 ? 10.478 3.988 -25.131 1.00 76.38 84 GLU A N 1
ATOM 675 C CA . GLU A 1 84 ? 9.232 4.336 -25.814 1.00 76.38 84 GLU A CA 1
ATOM 676 C C . GLU A 1 84 ? 7.996 4.055 -24.950 1.00 76.38 84 GLU A C 1
ATOM 678 O O . GLU A 1 84 ? 7.023 4.806 -25.000 1.00 76.38 84 GLU A O 1
ATOM 683 N N . HIS A 1 85 ? 8.036 3.000 -24.131 1.00 73.12 85 HIS A N 1
ATOM 684 C CA . HIS A 1 85 ? 6.856 2.501 -23.419 1.00 73.12 85 HIS A CA 1
ATOM 685 C C . HIS A 1 85 ? 7.033 2.329 -21.906 1.00 73.12 85 HIS A C 1
ATOM 687 O O . HIS A 1 85 ? 6.057 2.099 -21.195 1.00 73.12 85 HIS A O 1
ATOM 693 N N . GLY A 1 86 ? 8.261 2.382 -21.396 1.00 71.06 86 GLY A N 1
ATOM 694 C CA . GLY A 1 86 ? 8.556 2.190 -19.983 1.00 71.06 86 GLY A CA 1
ATOM 695 C C . GLY A 1 86 ? 8.482 3.503 -19.217 1.00 71.06 86 GLY A C 1
ATOM 696 O O . GLY A 1 86 ? 9.357 4.355 -19.357 1.00 71.06 86 GLY A O 1
ATOM 697 N N . SER A 1 87 ? 7.479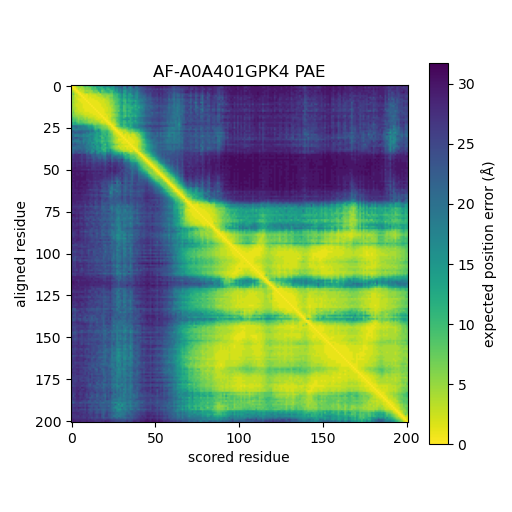 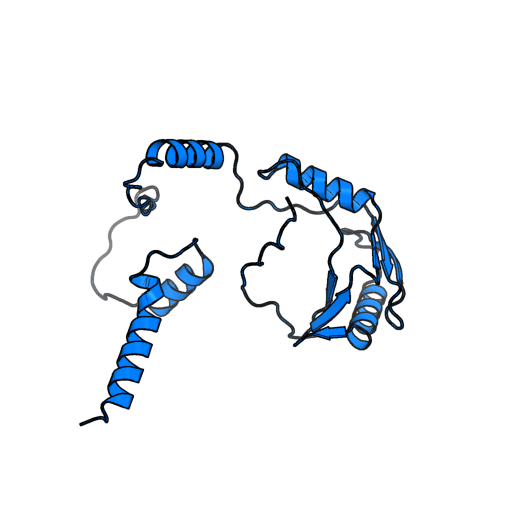3.639 -18.351 1.00 79.31 87 SER A N 1
ATOM 698 C CA . SER A 1 87 ? 7.554 4.597 -17.250 1.00 79.31 87 SER A CA 1
ATOM 699 C C . SER A 1 87 ? 8.211 3.938 -16.038 1.00 79.31 87 SER A C 1
ATOM 701 O O . SER A 1 87 ? 7.885 2.803 -15.692 1.00 79.31 87 SER A O 1
ATOM 703 N N . ASP A 1 88 ? 9.141 4.632 -15.379 1.00 80.56 88 ASP A N 1
ATOM 704 C CA . ASP A 1 88 ? 9.730 4.183 -14.107 1.00 80.56 88 ASP A CA 1
ATOM 705 C C . ASP A 1 88 ? 8.931 4.660 -12.883 1.00 80.56 88 ASP A C 1
ATOM 707 O O . ASP A 1 88 ? 9.175 4.219 -11.759 1.00 80.56 88 ASP A O 1
ATOM 711 N N . SER A 1 89 ? 7.979 5.565 -13.102 1.00 84.31 89 SER A N 1
ATOM 712 C CA . SER A 1 89 ? 7.188 6.211 -12.067 1.00 84.31 89 SER A CA 1
ATOM 713 C C . SER A 1 89 ? 5.854 6.706 -12.626 1.00 84.31 89 SER A C 1
ATOM 715 O O . SER A 1 89 ? 5.737 7.092 -13.786 1.00 84.31 89 SER A O 1
ATOM 717 N N . TRP A 1 90 ? 4.823 6.680 -11.792 1.00 87.62 90 TRP A N 1
ATOM 718 C CA . TRP A 1 90 ? 3.516 7.265 -12.070 1.00 87.62 90 TRP A CA 1
ATOM 719 C C . TRP A 1 90 ? 2.862 7.603 -10.732 1.00 87.62 90 TRP A C 1
ATOM 721 O O . TRP A 1 90 ? 3.105 6.921 -9.733 1.00 87.62 90 TRP A O 1
ATOM 731 N N . SER A 1 91 ? 2.076 8.672 -10.695 1.00 87.19 91 SER A N 1
ATOM 732 C CA . SER A 1 91 ? 1.415 9.137 -9.481 1.00 87.19 91 SER A CA 1
ATOM 733 C C . SER A 1 91 ? 0.029 9.658 -9.807 1.00 87.19 91 SER A C 1
ATOM 735 O O . SER A 1 91 ? -0.108 10.499 -10.696 1.00 87.19 91 SER A O 1
ATOM 737 N N . ASP A 1 92 ? -0.955 9.226 -9.031 1.00 86.00 92 ASP A N 1
ATOM 738 C CA . ASP A 1 92 ? -2.322 9.727 -9.083 1.00 86.00 92 ASP A CA 1
ATOM 739 C C . ASP A 1 92 ? -2.993 9.537 -7.717 1.00 86.00 92 ASP A C 1
ATOM 741 O O . ASP A 1 92 ? -2.391 8.999 -6.781 1.00 86.00 92 ASP A O 1
ATOM 745 N N . THR A 1 93 ? -4.229 10.002 -7.580 1.00 81.75 93 THR A N 1
ATOM 746 C CA . THR A 1 93 ? -5.046 9.815 -6.381 1.00 81.75 93 THR A CA 1
ATOM 747 C C . THR A 1 93 ? -6.238 8.927 -6.697 1.00 81.75 93 THR A C 1
ATOM 749 O O . THR A 1 93 ? -6.927 9.154 -7.682 1.00 81.75 93 THR A O 1
ATOM 752 N N . LEU A 1 94 ? -6.526 7.967 -5.819 1.00 82.81 94 LEU A N 1
ATOM 753 C CA . LEU A 1 94 ? -7.751 7.175 -5.907 1.00 82.81 94 LEU A CA 1
ATOM 754 C C . LEU A 1 94 ? -8.971 8.081 -5.705 1.00 82.81 94 LEU A C 1
ATOM 756 O O . LEU A 1 94 ? -9.066 8.785 -4.697 1.00 82.81 94 LEU A O 1
ATOM 760 N N . ASP A 1 95 ? -9.895 8.063 -6.661 1.00 81.06 95 ASP A N 1
ATOM 761 C CA . ASP A 1 95 ? -11.125 8.857 -6.602 1.00 81.06 95 ASP A CA 1
ATOM 762 C C . ASP A 1 95 ? -12.272 8.096 -5.930 1.00 81.06 95 ASP A C 1
ATOM 764 O O . ASP A 1 95 ? -13.141 8.702 -5.299 1.00 81.06 95 ASP A O 1
ATOM 768 N N . ALA A 1 96 ? -12.279 6.767 -6.054 1.00 87.75 96 ALA A N 1
ATOM 769 C CA . ALA A 1 96 ? -13.328 5.920 -5.515 1.00 87.75 96 ALA A CA 1
ATOM 770 C C . ALA A 1 96 ? -13.114 5.614 -4.027 1.00 87.75 96 ALA A C 1
ATOM 772 O O . ALA A 1 96 ? -11.996 5.414 -3.544 1.00 87.75 96 ALA A O 1
ATOM 773 N N . SER A 1 97 ? -14.223 5.537 -3.296 1.00 91.69 97 SER A N 1
ATOM 774 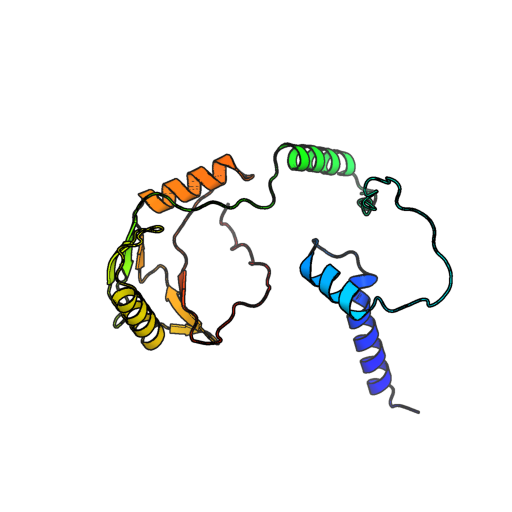C CA . SER A 1 97 ? -14.230 4.969 -1.958 1.00 91.69 97 SER A CA 1
ATOM 775 C C . SER A 1 97 ? -14.033 3.455 -2.015 1.00 91.69 97 SER A C 1
ATOM 777 O O . SER A 1 97 ? -14.413 2.786 -2.979 1.00 91.69 97 SER A O 1
ATOM 779 N N . PHE A 1 98 ? -13.440 2.891 -0.966 1.00 93.75 98 PHE A N 1
ATOM 780 C CA . PHE A 1 98 ? -13.240 1.449 -0.871 1.00 93.75 98 PHE A CA 1
ATOM 781 C C . PHE A 1 98 ? -13.497 0.942 0.541 1.00 93.75 98 PHE A C 1
ATOM 783 O O . PHE A 1 98 ? -13.340 1.654 1.533 1.00 93.75 98 PHE A O 1
ATOM 790 N N . LYS A 1 99 ? -13.887 -0.328 0.644 1.00 95.88 99 LYS A N 1
ATOM 791 C CA . LYS A 1 99 ? -14.151 -0.959 1.937 1.00 95.88 99 LYS A CA 1
ATOM 792 C C . LYS A 1 99 ? -12.872 -1.567 2.496 1.00 95.88 99 LYS A C 1
ATOM 794 O O . LYS A 1 99 ? -12.201 -2.332 1.805 1.00 95.88 99 LYS A O 1
ATOM 799 N N . LEU A 1 100 ? -12.597 -1.295 3.767 1.00 96.44 100 LEU A N 1
ATOM 800 C CA . LEU A 1 100 ? -11.552 -1.944 4.548 1.00 96.44 100 LEU A CA 1
ATOM 801 C C . LEU A 1 100 ? -12.177 -2.645 5.757 1.00 96.44 100 LEU A C 1
ATOM 803 O O . LEU A 1 100 ? -12.949 -2.056 6.517 1.00 96.44 100 LEU A O 1
ATOM 807 N N . THR A 1 101 ? -11.796 -3.900 5.961 1.00 97.62 101 THR A N 1
ATOM 808 C CA . THR A 1 101 ? -12.128 -4.662 7.163 1.00 97.62 101 THR A CA 1
ATOM 809 C C . THR A 1 101 ? -10.841 -5.163 7.799 1.00 97.62 101 THR A C 1
ATOM 811 O O . THR A 1 101 ? -10.096 -5.890 7.162 1.00 97.62 101 THR A O 1
ATOM 814 N N . VAL A 1 102 ? -10.587 -4.780 9.046 1.00 97.62 102 VAL A N 1
ATOM 815 C CA . VAL A 1 102 ? -9.469 -5.228 9.880 1.00 97.62 102 VAL A CA 1
ATOM 816 C C . VAL A 1 102 ? -10.033 -6.109 10.988 1.00 97.62 102 VAL A C 1
ATOM 818 O O . VAL A 1 102 ? -10.927 -5.689 11.726 1.00 97.62 102 VAL A O 1
ATOM 821 N N . THR A 1 103 ? -9.511 -7.325 11.113 1.00 97.06 103 THR A N 1
ATOM 822 C CA . THR A 1 103 ? -9.966 -8.339 12.076 1.00 97.06 103 THR A CA 1
ATOM 823 C C . THR A 1 103 ? -8.993 -8.555 13.232 1.00 97.06 103 THR A C 1
ATOM 825 O O . THR A 1 103 ? -9.297 -9.327 14.140 1.00 97.06 103 THR A O 1
ATOM 828 N N . ARG A 1 104 ? -7.825 -7.898 13.218 1.00 93.94 104 ARG A N 1
ATOM 829 C CA . ARG A 1 104 ? -6.831 -7.999 14.293 1.00 93.94 104 ARG A CA 1
ATOM 830 C C . ARG A 1 104 ? -7.424 -7.536 15.636 1.00 93.94 104 ARG A C 1
ATOM 832 O O . ARG A 1 104 ? -7.940 -6.415 15.698 1.00 93.94 104 ARG A O 1
ATOM 839 N N . PRO A 1 105 ? -7.310 -8.340 16.713 1.00 93.44 105 PRO A N 1
ATOM 840 C CA . PRO A 1 105 ? -7.775 -7.951 18.039 1.00 93.44 105 PRO A CA 1
ATOM 841 C C . PRO A 1 105 ? -7.150 -6.634 18.506 1.00 93.44 105 PRO A C 1
ATOM 843 O O . PRO A 1 105 ? -5.932 -6.468 18.460 1.00 93.44 105 PRO A O 1
ATOM 846 N N . GLY A 1 106 ? -7.976 -5.693 18.951 1.00 91.69 106 GLY A N 1
ATOM 847 C CA . GLY A 1 106 ? -7.537 -4.355 19.337 1.00 91.69 106 GLY A CA 1
ATOM 848 C C . GLY A 1 106 ? -7.270 -3.405 18.165 1.00 91.69 106 GLY A C 1
ATOM 849 O O . GLY A 1 106 ? -6.969 -2.246 18.413 1.00 91.69 106 GLY A O 1
ATOM 850 N N . CYS A 1 107 ? -7.443 -3.824 16.909 1.00 93.94 107 CYS A N 1
ATOM 851 C CA . CYS A 1 107 ? -7.404 -2.953 15.725 1.00 93.94 107 CYS A CA 1
ATOM 852 C C . CYS A 1 107 ? -8.688 -3.047 14.887 1.00 93.94 107 CYS A C 1
ATOM 854 O O . CYS A 1 107 ? -8.710 -2.601 13.741 1.00 93.94 107 CYS A O 1
ATOM 856 N N . GLU A 1 108 ? -9.756 -3.631 15.425 1.00 96.19 108 GLU A N 1
ATOM 857 C CA . GLU A 1 108 ? -10.936 -3.990 14.647 1.00 96.19 108 GLU A CA 1
ATOM 858 C C . GLU A 1 108 ? -11.557 -2.761 13.995 1.00 96.19 108 GLU A C 1
ATOM 860 O O . GLU A 1 108 ? -11.804 -1.738 14.644 1.00 96.19 108 GLU A O 1
ATOM 865 N N . PHE A 1 109 ? -11.818 -2.887 12.703 1.00 96.12 109 PHE A N 1
ATOM 866 C CA . PHE A 1 109 ? -12.442 -1.855 11.899 1.00 96.12 109 PHE A CA 1
ATOM 867 C C . PHE A 1 109 ? -13.201 -2.513 10.755 1.00 96.12 109 PHE A C 1
ATOM 869 O O . PHE A 1 109 ? -12.734 -3.479 10.164 1.00 96.12 109 PHE A O 1
ATOM 876 N N . SER A 1 110 ? -14.371 -1.993 10.417 1.00 96.56 110 SER A N 1
ATOM 877 C CA . SER A 1 110 ? -15.062 -2.367 9.190 1.00 96.56 110 SER A CA 1
ATOM 878 C C . SER A 1 110 ? -15.821 -1.153 8.703 1.00 96.56 110 SER A C 1
ATOM 880 O O . SER A 1 110 ? -16.834 -0.782 9.291 1.00 96.56 110 SER A O 1
ATOM 882 N N . GLY A 1 111 ? -15.337 -0.548 7.631 1.00 94.31 111 GLY A N 1
ATOM 883 C CA . GLY A 1 111 ? -15.926 0.667 7.106 1.00 94.31 111 GLY A CA 1
ATOM 884 C C . GLY A 1 111 ? -15.433 0.986 5.712 1.00 94.31 111 GLY A C 1
ATOM 885 O O . GLY A 1 111 ? -14.580 0.299 5.148 1.00 94.31 111 GLY A O 1
ATOM 886 N N . GLU A 1 112 ? -16.024 2.030 5.166 1.00 93.06 112 GLU A N 1
ATOM 887 C CA . GLU A 1 112 ? -15.617 2.628 3.908 1.00 93.06 112 GLU A CA 1
ATOM 888 C C . GLU A 1 112 ? -14.591 3.729 4.191 1.00 93.06 112 GLU A C 1
ATOM 890 O O . GLU A 1 112 ? -14.698 4.433 5.197 1.00 93.06 112 GLU A O 1
ATOM 895 N N . LEU A 1 113 ? -13.568 3.816 3.346 1.00 89.62 113 LEU A N 1
ATOM 896 C CA . LEU A 1 113 ? -12.557 4.864 3.368 1.00 89.62 113 LEU A CA 1
ATOM 897 C C . LEU A 1 113 ? -12.717 5.707 2.112 1.00 89.62 113 LEU A C 1
ATOM 899 O O . LEU A 1 113 ? -12.809 5.160 1.009 1.00 89.62 113 LEU A O 1
ATOM 903 N N . VAL A 1 114 ? -12.738 7.026 2.285 1.00 87.88 114 VAL A N 1
ATOM 904 C CA . VAL A 1 114 ? -12.895 7.977 1.187 1.00 87.88 114 VAL A CA 1
ATOM 905 C C . VAL A 1 114 ? -11.601 8.787 1.054 1.00 87.88 114 VAL A C 1
ATOM 907 O O . VAL A 1 114 ? -11.356 9.677 1.868 1.00 87.88 114 VAL A O 1
ATOM 910 N N . PRO A 1 115 ? -10.767 8.536 0.025 1.00 80.19 115 PRO A N 1
ATOM 911 C CA . PRO A 1 115 ? -9.441 9.155 -0.102 1.00 80.19 115 PRO A CA 1
ATOM 912 C C . PRO A 1 115 ? -9.422 10.696 -0.099 1.00 80.19 115 PRO A C 1
ATOM 914 O O . PRO A 1 115 ? -8.397 11.293 0.224 1.00 80.19 115 PRO A O 1
ATOM 917 N N . LYS A 1 116 ? -10.541 11.342 -0.461 1.00 71.06 116 LYS A N 1
ATOM 918 C CA . LYS A 1 116 ? -10.689 12.805 -0.591 1.00 71.06 116 LYS A CA 1
ATOM 919 C C . LYS A 1 116 ? -11.834 13.393 0.244 1.00 71.06 116 LYS A C 1
ATOM 921 O O . LYS A 1 116 ? -12.392 14.424 -0.124 1.00 71.06 116 LYS A O 1
ATOM 926 N N . SER A 1 117 ? -12.234 12.754 1.341 1.00 66.94 117 SER A N 1
ATOM 927 C CA . SER A 1 117 ? -13.295 13.332 2.170 1.00 66.94 117 SER A CA 1
ATOM 928 C C . SER A 1 117 ? -12.761 14.482 3.028 1.00 66.94 117 SER A C 1
ATOM 930 O O . SER A 1 117 ? -12.018 14.265 3.982 1.00 66.94 117 SER A O 1
ATOM 932 N N . GLU A 1 118 ? -13.171 15.716 2.721 1.00 66.12 118 GLU A N 1
ATOM 933 C CA . GLU A 1 118 ? -13.016 16.851 3.648 1.00 66.12 118 GLU A CA 1
ATOM 934 C C . GLU A 1 118 ? -13.924 16.716 4.885 1.00 66.12 118 GLU A C 1
ATOM 936 O O . GLU A 1 118 ? -13.700 17.382 5.896 1.00 66.12 118 GLU A O 1
ATOM 941 N N . GLU A 1 119 ? -14.931 15.841 4.806 1.00 66.00 119 GLU A N 1
ATOM 942 C CA . GLU A 1 119 ? -15.929 15.594 5.847 1.00 66.00 119 GLU A CA 1
ATOM 943 C C . GLU A 1 119 ? -15.547 14.453 6.798 1.00 66.00 119 GLU A C 1
ATOM 945 O O . GLU A 1 119 ? -16.241 14.228 7.791 1.00 66.00 119 GLU A O 1
ATOM 950 N N . GLU A 1 120 ? -14.466 13.711 6.526 1.00 70.44 120 GLU A N 1
ATOM 951 C CA . GLU A 1 120 ? -14.024 12.673 7.451 1.00 70.44 120 GLU A CA 1
ATOM 952 C C . GLU A 1 120 ? -13.545 13.315 8.758 1.00 70.44 120 GLU A C 1
ATOM 954 O O . GLU A 1 120 ? -12.678 14.194 8.790 1.00 70.44 120 GLU A O 1
ATOM 959 N N . ASP A 1 121 ? -14.138 12.851 9.856 1.00 81.81 121 ASP A N 1
ATOM 960 C CA . ASP A 1 121 ? -13.809 13.290 11.200 1.00 81.81 121 ASP A CA 1
ATOM 961 C C . ASP A 1 121 ? -12.340 12.956 11.508 1.00 81.81 121 ASP A C 1
ATOM 963 O O . ASP A 1 121 ? -11.962 11.810 11.774 1.00 81.81 121 ASP A O 1
ATOM 967 N N . LYS A 1 122 ? -11.495 13.990 11.442 1.00 85.06 122 LYS A N 1
ATOM 968 C CA . LYS A 1 122 ? -10.052 13.898 11.694 1.00 85.06 122 LYS A CA 1
ATOM 969 C C . LYS A 1 122 ? -9.750 13.331 13.077 1.00 85.06 122 LYS A C 1
ATOM 971 O O . LYS A 1 122 ? -8.729 12.661 13.232 1.00 85.06 122 LYS A O 1
ATOM 976 N N . GLU A 1 123 ? -10.613 13.582 14.061 1.00 87.56 123 GLU A N 1
ATOM 977 C CA . GLU A 1 123 ? -10.470 13.039 15.410 1.00 87.56 123 GLU A CA 1
ATOM 978 C C . GLU A 1 123 ? -10.726 11.529 15.398 1.00 87.56 123 GLU A C 1
ATOM 980 O O . GLU A 1 123 ? -9.887 10.760 15.866 1.00 87.56 123 GLU A O 1
ATOM 985 N N . ALA A 1 124 ? -11.788 11.078 14.723 1.00 88.44 124 ALA A N 1
ATOM 986 C CA . ALA A 1 124 ? -12.079 9.654 14.563 1.00 88.44 124 ALA A CA 1
ATOM 987 C C . ALA A 1 124 ? -10.983 8.893 13.790 1.00 88.44 124 ALA A C 1
ATOM 989 O O . ALA A 1 124 ? -10.691 7.733 14.106 1.00 88.44 124 ALA A O 1
ATOM 990 N N . ILE A 1 125 ? -10.362 9.517 12.782 1.00 88.75 125 ILE A N 1
ATOM 991 C CA . ILE A 1 125 ? -9.198 8.943 12.087 1.00 88.75 125 ILE A CA 1
ATOM 992 C C . ILE A 1 125 ? -8.005 8.848 13.041 1.00 88.75 125 ILE A C 1
ATOM 994 O O . ILE A 1 125 ? -7.380 7.790 13.129 1.00 88.75 125 ILE A O 1
ATOM 998 N N . ALA A 1 126 ? -7.686 9.929 13.756 1.00 88.56 126 ALA A N 1
ATOM 999 C CA . ALA A 1 126 ? -6.551 9.970 14.673 1.00 88.56 126 ALA A CA 1
ATOM 1000 C C . ALA A 1 126 ? -6.680 8.918 15.785 1.00 88.56 126 ALA A C 1
ATOM 1002 O O . ALA A 1 126 ? -5.726 8.182 16.049 1.00 88.56 126 ALA A O 1
ATOM 1003 N N . ASP A 1 127 ? -7.869 8.778 16.370 1.00 91.00 127 ASP A N 1
ATOM 1004 C CA . ASP A 1 127 ? -8.161 7.767 17.386 1.00 91.00 127 ASP A CA 1
ATOM 1005 C C . ASP A 1 127 ? -8.028 6.346 16.837 1.00 91.00 127 ASP A C 1
ATOM 1007 O O . ASP A 1 127 ? -7.457 5.468 17.492 1.00 91.00 127 ASP A O 1
ATOM 1011 N N . ARG A 1 128 ? -8.489 6.111 15.603 1.00 92.38 128 ARG A N 1
ATOM 1012 C CA . ARG A 1 128 ? -8.332 4.816 14.931 1.00 92.38 128 ARG A CA 1
ATOM 1013 C C . ARG A 1 128 ? -6.865 4.482 14.690 1.00 92.38 128 ARG A C 1
ATOM 1015 O O . ARG A 1 128 ? -6.438 3.381 15.029 1.00 92.38 128 ARG A O 1
ATOM 1022 N N . LEU A 1 129 ? -6.088 5.422 14.149 1.00 91.56 129 LEU A N 1
ATOM 1023 C CA . LEU A 1 129 ? -4.654 5.243 13.907 1.00 91.56 129 LEU A CA 1
ATOM 1024 C C . LEU A 1 129 ? -3.891 4.997 15.210 1.00 91.56 129 LEU A C 1
ATOM 1026 O O . LEU A 1 129 ? -3.033 4.117 15.262 1.00 91.56 129 LEU A O 1
ATOM 1030 N N . LYS A 1 130 ? -4.241 5.716 16.280 1.00 90.94 130 LYS A N 1
ATOM 1031 C CA . LYS A 1 130 ? -3.682 5.494 17.614 1.00 90.94 130 LYS A CA 1
ATOM 1032 C C . LYS A 1 130 ? -3.994 4.087 18.120 1.00 90.94 130 LYS A C 1
ATOM 1034 O O . LYS A 1 130 ? -3.075 3.375 18.521 1.00 90.94 130 LYS A O 1
ATOM 1039 N N . LYS A 1 131 ? -5.256 3.655 18.036 1.00 91.81 131 LYS A N 1
ATOM 1040 C CA . LYS A 1 131 ? -5.681 2.301 18.423 1.00 91.81 131 LYS A CA 1
ATOM 1041 C C . LYS A 1 131 ? -4.897 1.237 17.646 1.00 91.81 131 LYS A C 1
ATOM 1043 O O . LYS A 1 131 ? -4.376 0.299 18.249 1.00 91.81 131 LYS A O 1
ATOM 1048 N N . TRP A 1 132 ? -4.763 1.411 16.331 1.00 93.88 132 TRP A N 1
ATOM 1049 C CA . TRP A 1 132 ? -4.008 0.497 15.473 1.00 93.88 132 TRP A CA 1
ATOM 1050 C C . TRP A 1 132 ? -2.518 0.461 15.807 1.00 93.88 132 TRP A C 1
ATOM 1052 O O . TRP A 1 132 ? -1.908 -0.604 15.784 1.00 93.88 132 TRP A O 1
ATOM 1062 N N . TYR A 1 133 ? -1.929 1.600 16.161 1.00 90.56 133 TYR A N 1
ATOM 1063 C CA . TYR A 1 133 ? -0.537 1.664 16.591 1.00 90.56 133 TYR A CA 1
ATOM 1064 C C . TYR A 1 133 ? -0.310 0.969 17.947 1.00 90.56 133 TYR A C 1
ATOM 1066 O O . TYR A 1 133 ? 0.692 0.285 18.150 1.00 90.56 133 TYR A O 1
ATOM 1074 N N . GLU A 1 134 ? -1.240 1.099 18.890 1.00 89.69 134 GLU A N 1
ATOM 1075 C CA . GLU A 1 134 ? -1.118 0.473 20.213 1.00 89.69 134 GLU A CA 1
ATOM 1076 C C . GLU A 1 134 ? -1.199 -1.064 20.159 1.00 89.69 134 GLU A C 1
ATOM 1078 O O . GLU A 1 134 ? -0.534 -1.731 20.953 1.00 89.69 134 GLU A O 1
ATOM 1083 N N . HIS A 1 135 ? -1.957 -1.624 19.210 1.00 88.94 135 HIS A N 1
ATOM 1084 C CA . HIS A 1 135 ? -2.261 -3.064 19.146 1.00 88.94 135 HIS A CA 1
ATOM 1085 C C . HIS A 1 135 ? -1.668 -3.792 17.922 1.00 88.94 135 HIS A C 1
ATOM 1087 O O . HIS A 1 135 ? -1.707 -5.026 17.840 1.00 88.94 135 HIS A O 1
ATOM 1093 N N . GLY A 1 136 ? -1.104 -3.054 16.963 1.00 81.31 136 GLY A N 1
ATOM 1094 C CA . GLY A 1 136 ? -0.380 -3.616 15.825 1.00 81.31 136 GLY A CA 1
ATOM 1095 C C . GLY A 1 136 ? 0.873 -4.381 16.256 1.00 81.31 136 GLY A C 1
ATOM 1096 O O . GLY A 1 136 ? 1.392 -4.206 17.362 1.00 81.31 136 GLY A O 1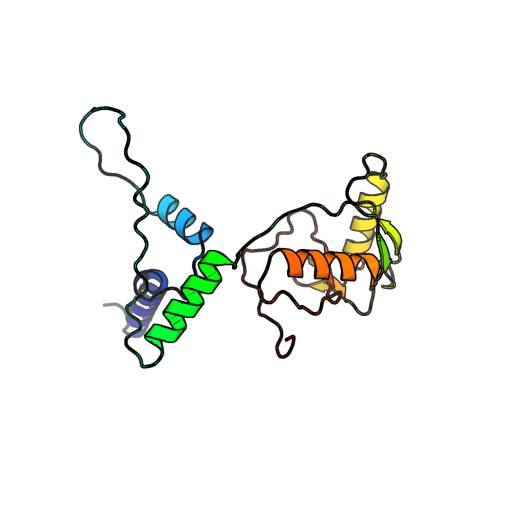
ATOM 1097 N N . GLU A 1 137 ? 1.370 -5.263 15.394 1.00 82.31 137 GLU A N 1
ATOM 1098 C CA . GLU A 1 137 ? 2.555 -6.054 15.716 1.00 82.31 137 GLU A CA 1
ATOM 1099 C C . GLU A 1 137 ? 3.786 -5.161 15.729 1.00 82.31 137 GLU A C 1
ATOM 1101 O O . GLU A 1 137 ? 3.976 -4.341 14.834 1.00 82.31 137 GLU A O 1
ATOM 1106 N N . ASN A 1 138 ? 4.621 -5.293 16.755 1.00 85.44 138 ASN A N 1
ATOM 1107 C CA . ASN A 1 138 ? 5.804 -4.460 16.884 1.00 85.44 138 ASN A CA 1
ATOM 1108 C C . ASN A 1 138 ? 6.890 -4.919 15.901 1.00 85.44 138 ASN A C 1
ATOM 1110 O O . ASN A 1 138 ? 7.527 -5.950 16.115 1.00 85.44 138 ASN A O 1
ATOM 1114 N N . VAL A 1 139 ? 7.123 -4.126 14.854 1.00 76.00 139 VAL A N 1
ATOM 1115 C CA . VAL A 1 139 ? 8.147 -4.384 13.840 1.00 76.00 139 VAL A CA 1
ATOM 1116 C C . VAL A 1 139 ? 9.061 -3.167 13.755 1.00 76.00 139 VAL A C 1
ATOM 1118 O O . VAL A 1 139 ? 8.744 -2.159 13.126 1.00 76.00 139 VAL A O 1
ATOM 1121 N N . ARG A 1 140 ? 10.232 -3.270 14.396 1.00 79.56 140 ARG A N 1
ATOM 1122 C CA . ARG A 1 140 ? 11.210 -2.172 14.519 1.00 79.56 140 ARG A CA 1
ATOM 1123 C C . ARG A 1 140 ? 10.565 -0.921 15.145 1.00 79.56 140 ARG A C 1
ATOM 1125 O O . ARG A 1 140 ? 10.128 -0.985 16.289 1.00 79.56 140 ARG A O 1
ATOM 1132 N N . ASP A 1 141 ? 10.499 0.180 14.397 1.00 78.88 141 ASP A N 1
ATOM 1133 C CA . ASP A 1 141 ? 9.963 1.480 14.828 1.00 78.88 141 ASP A CA 1
ATOM 1134 C C . ASP A 1 141 ? 8.506 1.703 14.385 1.00 78.88 141 ASP A C 1
ATOM 1136 O O . ASP A 1 141 ? 7.989 2.821 14.432 1.00 78.88 141 ASP A O 1
ATOM 1140 N N . ALA A 1 142 ? 7.840 0.651 13.915 1.00 86.44 142 ALA A N 1
ATOM 1141 C CA . ALA A 1 142 ? 6.512 0.729 13.338 1.00 86.44 142 ALA A CA 1
ATOM 1142 C C . ALA A 1 142 ? 5.620 -0.425 13.803 1.00 86.44 142 ALA A C 1
ATOM 1144 O O . ALA A 1 142 ? 5.999 -1.273 14.626 1.00 86.44 142 ALA A O 1
ATOM 1145 N N . ARG A 1 143 ? 4.374 -0.390 13.343 1.00 89.94 143 ARG A N 1
ATOM 1146 C CA . ARG A 1 143 ? 3.336 -1.352 13.695 1.00 89.94 143 ARG A CA 1
ATOM 1147 C C . ARG A 1 143 ? 2.739 -1.936 12.436 1.00 89.94 143 ARG A C 1
ATOM 1149 O O . ARG A 1 143 ? 2.365 -1.188 11.537 1.00 89.94 143 ARG A O 1
ATOM 1156 N N . GLU A 1 144 ? 2.669 -3.255 12.372 1.00 93.38 144 GLU A N 1
ATOM 1157 C CA . GLU A 1 144 ? 2.181 -3.960 11.190 1.00 93.38 144 GLU A CA 1
ATOM 1158 C C . GLU A 1 144 ? 0.874 -4.708 11.483 1.00 93.38 144 GLU A C 1
ATOM 1160 O O . GLU A 1 144 ? 0.661 -5.235 12.579 1.00 93.38 144 GLU A O 1
ATOM 1165 N N . ILE A 1 145 ? -0.010 -4.727 10.484 1.00 93.31 145 ILE A N 1
ATOM 1166 C CA . ILE A 1 145 ? -1.186 -5.599 10.398 1.00 93.31 145 ILE A CA 1
ATOM 1167 C C . ILE A 1 145 ? -1.019 -6.404 9.108 1.00 93.31 145 ILE A C 1
ATOM 1169 O O . ILE A 1 145 ? -0.897 -5.825 8.022 1.00 93.31 145 ILE A O 1
ATOM 1173 N N . LEU A 1 146 ? -0.959 -7.729 9.225 1.00 94.56 146 LEU A N 1
ATOM 1174 C CA . LEU A 1 146 ? -0.658 -8.621 8.100 1.00 94.56 146 LEU A CA 1
ATOM 1175 C C . LEU A 1 146 ? -1.887 -8.833 7.209 1.00 94.56 146 LEU A C 1
ATOM 1177 O O . LEU A 1 146 ? -3.012 -8.732 7.691 1.00 94.56 146 LEU A O 1
ATOM 1181 N N . ALA A 1 147 ? -1.696 -9.205 5.936 1.00 94.44 147 ALA A N 1
ATOM 1182 C CA . ALA A 1 147 ? -2.794 -9.517 5.003 1.00 94.44 147 ALA A CA 1
ATOM 1183 C C . ALA A 1 147 ? -3.790 -10.569 5.520 1.00 94.44 147 ALA A C 1
ATOM 1185 O O . ALA A 1 147 ? -4.955 -10.549 5.147 1.00 94.44 147 ALA A O 1
ATOM 1186 N N . SER A 1 148 ? -3.374 -11.470 6.414 1.00 95.62 148 SER A N 1
ATOM 1187 C CA . SER A 1 148 ? -4.285 -12.428 7.058 1.00 95.62 148 SER A CA 1
ATOM 1188 C C . SER A 1 148 ? -5.277 -11.785 8.034 1.00 95.62 148 SER A C 1
ATOM 1190 O O . SER A 1 148 ? -6.215 -12.441 8.478 1.00 95.62 148 SER A O 1
ATOM 1192 N N . GLU A 1 149 ? -5.047 -10.532 8.419 1.00 96.81 149 GLU A N 1
ATOM 1193 C CA . GLU A 1 149 ? -5.788 -9.809 9.451 1.00 96.81 149 GLU A CA 1
ATOM 1194 C C . GLU A 1 149 ? -6.576 -8.616 8.896 1.00 96.81 149 GLU A C 1
ATOM 1196 O O . GLU A 1 149 ? -7.153 -7.842 9.667 1.00 96.81 149 GLU A O 1
ATOM 1201 N N . PHE A 1 150 ? -6.597 -8.438 7.575 1.00 97.25 150 PHE A N 1
ATOM 1202 C CA . PHE A 1 150 ? -7.458 -7.460 6.932 1.00 97.25 150 PHE A CA 1
ATOM 1203 C C . PHE A 1 150 ? -7.856 -7.881 5.519 1.00 97.25 150 PHE A C 1
ATOM 1205 O O . PHE A 1 150 ? -7.199 -8.679 4.862 1.00 97.25 150 PHE A O 1
ATOM 1212 N N . THR A 1 151 ? -8.937 -7.292 5.031 1.00 97.31 151 THR A N 1
ATOM 1213 C CA . THR A 1 151 ? -9.408 -7.443 3.658 1.00 97.31 151 THR A CA 1
ATOM 1214 C C . THR A 1 151 ? -9.786 -6.082 3.104 1.00 97.31 151 THR A C 1
ATOM 1216 O O . THR A 1 151 ? -10.379 -5.264 3.813 1.00 97.31 151 THR A O 1
ATOM 1219 N N . VAL A 1 152 ? -9.500 -5.866 1.826 1.00 96.25 152 VAL A N 1
ATOM 1220 C CA . VAL A 1 152 ? -9.979 -4.711 1.058 1.00 96.25 152 VAL A CA 1
ATOM 1221 C C . VAL A 1 152 ? -11.013 -5.176 0.039 1.00 96.25 152 VAL A C 1
ATOM 1223 O O . VAL A 1 152 ? -11.037 -6.348 -0.328 1.00 96.25 152 VAL A O 1
ATOM 1226 N N . SER A 1 153 ? -11.883 -4.279 -0.411 1.00 95.19 153 SER A N 1
ATOM 1227 C CA . SER A 1 153 ? -12.814 -4.585 -1.499 1.00 95.19 153 SER A CA 1
ATOM 1228 C C . SER A 1 153 ? -12.085 -4.871 -2.813 1.00 95.19 153 SER A C 1
ATOM 1230 O O . SER A 1 153 ? -11.174 -4.126 -3.175 1.00 95.19 153 SER A O 1
ATOM 1232 N N . ASP A 1 154 ? -12.578 -5.853 -3.573 1.00 93.88 154 ASP A N 1
ATOM 1233 C CA . ASP A 1 154 ? -12.044 -6.232 -4.892 1.00 93.88 154 ASP A CA 1
ATOM 1234 C C . ASP A 1 154 ? -11.939 -5.047 -5.862 1.00 93.88 154 ASP A C 1
ATOM 1236 O O . ASP A 1 154 ? -11.004 -4.982 -6.653 1.00 93.88 154 ASP A O 1
ATOM 1240 N N . GLY A 1 155 ? -12.845 -4.065 -5.758 1.00 92.62 155 GLY A N 1
ATOM 1241 C CA . GLY A 1 155 ? -12.810 -2.852 -6.580 1.00 92.62 155 GLY A CA 1
ATOM 1242 C C . GLY A 1 155 ? -11.477 -2.100 -6.503 1.00 92.62 155 GLY A C 1
ATOM 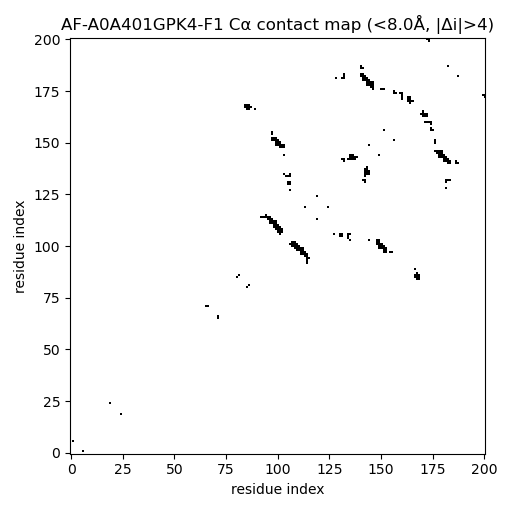1243 O O . GLY A 1 155 ? -10.944 -1.720 -7.539 1.00 92.62 155 GLY A O 1
ATOM 1244 N N . LEU A 1 156 ? -10.888 -1.984 -5.305 1.00 93.12 156 LEU A N 1
ATOM 1245 C CA . LEU A 1 156 ? -9.583 -1.341 -5.122 1.00 93.12 156 LEU A CA 1
ATOM 1246 C C . LEU A 1 156 ? -8.469 -2.139 -5.812 1.00 93.12 156 LEU A C 1
ATOM 1248 O O . LEU A 1 156 ? -7.571 -1.571 -6.425 1.00 93.12 156 LEU A O 1
ATOM 1252 N N . VAL A 1 157 ? -8.521 -3.469 -5.713 1.00 93.81 157 VAL A N 1
ATOM 1253 C CA . VAL A 1 157 ? -7.519 -4.355 -6.320 1.00 93.81 157 VAL A CA 1
ATOM 1254 C C . VAL A 1 157 ? -7.570 -4.256 -7.844 1.00 93.81 157 VAL A C 1
ATOM 1256 O O . VAL A 1 157 ? -6.527 -4.148 -8.487 1.00 93.81 157 VAL A O 1
ATOM 1259 N N . GLU A 1 158 ? -8.768 -4.260 -8.424 1.00 93.62 158 GLU A N 1
ATOM 1260 C CA . GLU A 1 158 ? -8.956 -4.127 -9.870 1.00 93.62 158 GLU A CA 1
ATOM 1261 C C . GLU A 1 158 ? -8.566 -2.734 -10.383 1.00 93.62 158 GLU A C 1
ATOM 1263 O O . GLU A 1 158 ? -7.967 -2.623 -11.452 1.00 93.62 158 GLU A O 1
ATOM 1268 N N . GLU A 1 159 ? -8.821 -1.678 -9.611 1.00 92.50 159 GLU A N 1
ATOM 1269 C CA . GLU A 1 159 ? -8.389 -0.316 -9.941 1.00 92.50 159 GLU A CA 1
ATOM 1270 C C . GLU A 1 159 ? -6.858 -0.194 -9.950 1.00 92.50 159 GLU A C 1
ATOM 1272 O O . GLU A 1 159 ? -6.285 0.305 -10.919 1.00 92.50 159 GLU A O 1
ATOM 1277 N N . ILE A 1 160 ? -6.168 -0.751 -8.947 1.00 92.06 160 ILE A N 1
ATOM 1278 C CA . ILE A 1 160 ? -4.696 -0.782 -8.917 1.00 92.06 160 ILE A CA 1
ATOM 1279 C C . ILE A 1 160 ? -4.138 -1.589 -10.098 1.00 92.06 160 ILE A C 1
ATOM 1281 O O . ILE A 1 160 ? -3.191 -1.141 -10.747 1.00 92.06 160 ILE A O 1
ATOM 1285 N N . LYS A 1 161 ? -4.721 -2.755 -10.420 1.00 93.06 161 LYS A N 1
ATOM 1286 C CA . LYS A 1 161 ? -4.319 -3.549 -11.600 1.00 93.06 161 LYS A CA 1
ATOM 1287 C C . LYS A 1 161 ? -4.471 -2.754 -12.890 1.00 93.06 161 LYS A C 1
ATOM 1289 O O . LYS A 1 161 ? -3.578 -2.790 -13.734 1.00 93.06 161 LYS A O 1
ATOM 1294 N N . LYS A 1 162 ? -5.592 -2.046 -13.041 1.00 92.75 162 LYS A N 1
ATOM 1295 C CA . LYS A 1 162 ? -5.870 -1.211 -14.208 1.00 92.75 162 LYS A CA 1
ATOM 1296 C C . LYS A 1 162 ? -4.824 -0.105 -14.349 1.00 92.75 162 LYS A C 1
ATOM 1298 O O . LYS A 1 162 ? -4.198 -0.021 -15.400 1.00 92.75 162 LYS A O 1
ATOM 1303 N N . HIS A 1 163 ? -4.585 0.675 -13.295 1.00 92.00 163 HIS A N 1
ATOM 1304 C CA . HIS A 1 163 ? -3.577 1.738 -13.320 1.00 92.00 163 HIS A CA 1
ATOM 1305 C C . HIS A 1 163 ? -2.179 1.201 -13.610 1.00 92.00 163 HIS A C 1
ATOM 1307 O O . HIS A 1 163 ? -1.432 1.800 -14.381 1.00 92.00 163 HIS A O 1
ATOM 1313 N N . TRP A 1 164 ? -1.830 0.039 -13.053 1.00 91.75 164 TRP A N 1
ATOM 1314 C CA . TRP A 1 164 ? -0.569 -0.597 -13.399 1.00 91.75 164 TRP A CA 1
ATOM 1315 C C . TRP A 1 164 ? -0.488 -0.889 -14.902 1.00 91.75 164 TRP A C 1
ATOM 1317 O O . TRP A 1 164 ? 0.485 -0.521 -15.558 1.00 91.75 164 TRP A O 1
ATOM 1327 N N . GLY A 1 165 ? -1.524 -1.519 -15.458 1.00 91.94 165 GLY A N 1
ATOM 1328 C CA . GLY A 1 165 ? -1.555 -1.909 -16.864 1.00 91.94 165 GLY A CA 1
ATOM 1329 C C . GLY A 1 165 ? -1.583 -0.757 -17.862 1.00 91.94 165 GLY A C 1
ATOM 1330 O O . GLY A 1 165 ? -1.143 -0.934 -18.997 1.00 91.94 165 GLY A O 1
ATOM 1331 N N . GLU A 1 166 ? -2.063 0.412 -17.444 1.00 91.19 166 GLU A N 1
ATOM 1332 C CA . GLU A 1 166 ? -2.083 1.634 -18.254 1.00 91.19 166 GLU A CA 1
ATOM 1333 C C . GLU A 1 166 ? -0.727 2.357 -18.284 1.00 91.19 166 GLU A C 1
ATOM 1335 O O . GLU A 1 166 ? -0.445 3.072 -19.247 1.00 91.19 166 GLU A O 1
ATOM 1340 N N . HIS A 1 167 ? 0.120 2.171 -17.264 1.00 89.69 167 HIS A N 1
ATOM 1341 C CA . HIS A 1 167 ? 1.307 3.012 -17.057 1.00 89.69 167 HIS A CA 1
ATOM 1342 C C . HIS A 1 167 ? 2.643 2.267 -16.987 1.00 89.69 167 HIS A C 1
ATOM 1344 O O . HIS A 1 167 ? 3.691 2.899 -17.138 1.00 89.69 167 HIS A O 1
ATOM 1350 N N . PHE A 1 168 ? 2.639 0.949 -16.779 1.00 88.06 168 PHE A N 1
ATOM 1351 C CA . PHE A 1 168 ? 3.856 0.175 -16.545 1.00 88.06 168 PHE A CA 1
ATOM 1352 C C . PHE A 1 168 ? 3.943 -1.082 -17.413 1.00 88.06 168 PHE A C 1
ATOM 1354 O O . PHE A 1 168 ? 2.955 -1.614 -17.919 1.00 88.06 168 PHE A O 1
ATOM 1361 N N . ILE A 1 169 ? 5.174 -1.584 -17.553 1.00 83.88 169 ILE A N 1
ATOM 1362 C CA . ILE A 1 169 ? 5.479 -2.865 -18.192 1.00 83.88 169 ILE A CA 1
ATOM 1363 C C . ILE A 1 169 ? 6.085 -3.803 -17.135 1.00 83.88 169 ILE A C 1
ATOM 1365 O O . ILE A 1 169 ? 7.031 -3.404 -16.453 1.00 83.88 169 ILE A O 1
ATOM 1369 N N . PRO A 1 170 ? 5.602 -5.055 -17.016 1.00 84.19 170 PRO A N 1
ATOM 1370 C CA . PRO A 1 170 ? 4.521 -5.661 -17.800 1.00 84.19 170 PRO A CA 1
ATOM 1371 C C . PRO A 1 170 ? 3.154 -5.058 -17.460 1.00 84.19 170 PRO A C 1
ATOM 1373 O O . PRO A 1 170 ? 2.903 -4.724 -16.309 1.00 84.19 170 PRO A O 1
ATOM 1376 N N . SER A 1 171 ? 2.267 -4.950 -18.451 1.00 87.19 171 SER A N 1
ATOM 1377 C CA . SER A 1 171 ? 0.936 -4.356 -18.259 1.00 87.19 171 SER A CA 1
ATOM 1378 C C . SER A 1 171 ? -0.045 -5.281 -17.531 1.00 87.19 171 SER A C 1
ATOM 1380 O O . SER A 1 171 ? -1.040 -4.834 -16.970 1.00 87.19 171 SER A O 1
ATOM 1382 N N . ALA A 1 172 ? 0.223 -6.584 -17.516 1.00 89.00 172 ALA A N 1
ATOM 1383 C CA . ALA A 1 172 ? -0.552 -7.548 -16.752 1.00 89.00 172 ALA A CA 1
ATOM 1384 C C . ALA A 1 172 ? 0.193 -7.895 -15.463 1.00 89.00 172 ALA A C 1
ATOM 1386 O O . ALA A 1 172 ? 1.308 -8.414 -15.513 1.00 89.00 172 ALA A O 1
ATOM 1387 N N . VAL A 1 173 ? -0.444 -7.633 -14.322 1.00 88.44 173 VAL A N 1
ATOM 1388 C CA . VAL A 1 173 ? 0.086 -7.970 -12.998 1.00 88.44 173 VAL A CA 1
ATOM 1389 C C . VAL A 1 173 ? -0.974 -8.583 -12.102 1.00 88.44 173 VAL A C 1
ATOM 1391 O O . VAL A 1 173 ? -2.175 -8.337 -12.239 1.00 88.44 173 VAL A O 1
ATOM 1394 N N . ARG A 1 174 ? -0.503 -9.362 -11.131 1.00 90.06 174 ARG A N 1
ATOM 1395 C CA . ARG A 1 174 ? -1.294 -9.770 -9.979 1.00 90.06 174 ARG A CA 1
ATOM 1396 C C . ARG A 1 174 ? -1.103 -8.748 -8.862 1.00 90.06 174 ARG A C 1
ATOM 1398 O O . ARG A 1 174 ? 0.023 -8.419 -8.510 1.00 90.06 174 ARG A O 1
ATOM 1405 N N . VAL A 1 175 ? -2.210 -8.280 -8.297 1.00 91.31 175 VAL A N 1
ATOM 1406 C CA . VAL A 1 175 ? -2.224 -7.364 -7.152 1.00 91.31 175 VAL A CA 1
ATOM 1407 C C . VAL A 1 175 ? -2.917 -8.076 -6.007 1.00 91.31 175 VAL A C 1
ATOM 1409 O O . VAL A 1 175 ? -4.017 -8.601 -6.186 1.00 91.31 175 VAL A O 1
ATOM 1412 N N . GLU A 1 176 ? -2.266 -8.096 -4.851 1.00 91.69 176 GLU A N 1
ATOM 1413 C CA . GLU A 1 176 ? -2.774 -8.706 -3.627 1.00 91.69 176 GLU A CA 1
ATOM 1414 C C . GLU A 1 176 ? -2.482 -7.778 -2.439 1.00 91.69 176 GLU A C 1
ATOM 1416 O O . GLU A 1 176 ? -1.443 -7.109 -2.414 1.00 91.69 176 GLU A O 1
ATOM 1421 N N . PRO A 1 177 ? -3.379 -7.708 -1.442 1.00 93.44 177 PRO A N 1
ATOM 1422 C CA . PRO A 1 177 ? -3.083 -7.024 -0.191 1.00 93.44 177 PRO A CA 1
ATOM 1423 C C . PRO A 1 177 ? -1.891 -7.682 0.506 1.00 93.44 177 PRO A C 1
ATOM 1425 O O . PRO A 1 177 ? -1.841 -8.903 0.621 1.00 93.44 177 PRO A O 1
ATOM 1428 N N . TYR A 1 178 ? -0.956 -6.873 1.003 1.00 91.81 178 TYR A N 1
ATOM 1429 C CA . TYR A 1 178 ? 0.269 -7.378 1.630 1.00 91.81 178 TYR A CA 1
ATOM 1430 C C . TYR A 1 178 ? 0.334 -7.077 3.131 1.00 91.81 178 TYR A C 1
ATOM 1432 O O . TYR A 1 178 ? 0.335 -7.984 3.966 1.00 91.81 178 TYR A O 1
ATOM 1440 N N . LYS A 1 179 ? 0.369 -5.794 3.497 1.00 92.94 179 LYS A N 1
ATOM 1441 C CA . LYS A 1 179 ? 0.383 -5.354 4.895 1.00 92.94 179 LYS A CA 1
ATOM 1442 C C . LYS A 1 179 ? -0.072 -3.911 5.034 1.00 92.94 179 LYS A C 1
ATOM 1444 O O . LYS A 1 179 ? 0.100 -3.113 4.114 1.00 92.94 179 LYS A O 1
ATOM 1449 N N . ILE A 1 180 ? -0.586 -3.575 6.210 1.00 94.31 180 ILE A N 1
ATOM 1450 C CA . ILE A 1 180 ? -0.786 -2.192 6.648 1.00 94.31 180 ILE A CA 1
ATOM 1451 C C . ILE A 1 180 ? 0.358 -1.853 7.598 1.00 94.31 180 ILE A C 1
ATOM 1453 O O . ILE A 1 180 ? 0.586 -2.568 8.573 1.00 94.31 180 ILE A O 1
ATOM 1457 N N . HIS A 1 181 ? 1.074 -0.769 7.308 1.00 92.19 181 HIS A N 1
ATOM 1458 C CA . HIS A 1 181 ? 2.222 -0.318 8.089 1.00 92.19 181 HIS A CA 1
ATOM 1459 C C . HIS A 1 181 ? 1.911 1.044 8.712 1.00 92.19 181 HIS A C 1
ATOM 1461 O O . HIS A 1 181 ? 1.576 1.991 8.003 1.00 92.19 181 HIS A O 1
ATOM 1467 N N . ILE A 1 182 ? 1.991 1.139 10.038 1.00 92.25 182 ILE A N 1
ATOM 1468 C CA . ILE A 1 182 ? 1.619 2.328 10.808 1.00 92.25 182 ILE A CA 1
ATOM 1469 C C . ILE A 1 182 ? 2.861 2.858 11.522 1.00 92.25 182 ILE A C 1
ATOM 1471 O O . ILE A 1 182 ? 3.478 2.158 12.329 1.00 92.25 182 ILE A O 1
ATOM 1475 N N . TYR A 1 183 ? 3.207 4.113 11.248 1.00 90.00 183 TYR A N 1
ATOM 1476 C CA . TYR A 1 183 ? 4.306 4.810 11.910 1.00 90.00 183 TYR A CA 1
ATOM 1477 C C . TYR A 1 183 ? 3.784 5.657 13.064 1.00 90.00 183 TYR A C 1
ATOM 1479 O O . TYR A 1 183 ? 2.791 6.372 12.931 1.00 90.00 183 TYR A O 1
ATOM 1487 N N . GLY A 1 184 ? 4.475 5.581 14.200 1.00 86.06 184 GLY A N 1
ATOM 1488 C CA . GLY A 1 184 ? 4.233 6.476 15.324 1.00 86.06 184 GLY A CA 1
ATOM 1489 C C . GLY A 1 184 ? 4.852 7.859 15.091 1.00 86.06 184 GLY A C 1
ATOM 1490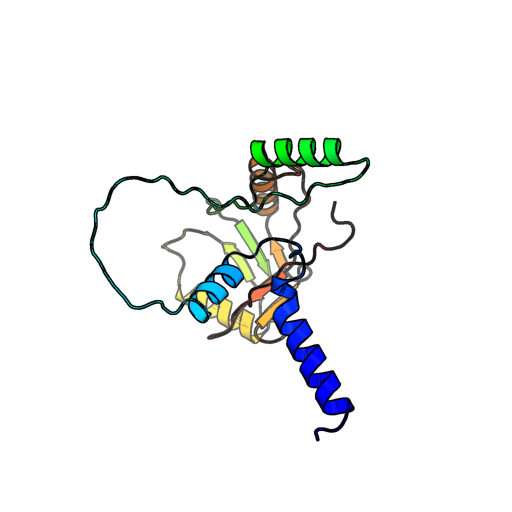 O O . GLY A 1 184 ? 5.541 8.079 14.091 1.00 86.06 184 GLY A O 1
ATOM 1491 N N . PRO A 1 185 ? 4.670 8.801 16.030 1.00 83.50 185 PRO A N 1
ATOM 1492 C CA . PRO A 1 185 ? 5.322 10.106 15.971 1.00 83.50 185 PRO A CA 1
ATOM 1493 C C . PRO A 1 185 ? 6.848 9.983 15.831 1.00 83.50 185 PRO A C 1
ATOM 1495 O O . PRO A 1 185 ? 7.496 9.328 16.644 1.00 83.50 185 PRO A O 1
ATOM 1498 N N . GLY A 1 186 ? 7.419 10.604 14.794 1.00 82.81 186 GLY A N 1
ATOM 1499 C CA . GLY A 1 186 ? 8.853 10.521 14.477 1.00 82.81 186 GLY A CA 1
ATOM 1500 C C . GLY A 1 186 ? 9.300 9.204 13.823 1.00 82.81 186 GLY A C 1
ATOM 1501 O O . GLY A 1 186 ? 10.461 9.089 13.432 1.00 82.81 186 GLY A O 1
ATOM 1502 N N . GLY A 1 187 ? 8.396 8.232 13.669 1.00 83.19 187 GLY A N 1
ATOM 1503 C CA . GLY A 1 187 ? 8.635 7.030 12.881 1.00 83.19 187 GLY A CA 1
ATOM 1504 C C . GLY A 1 187 ? 8.772 7.391 11.405 1.00 83.19 187 GLY A C 1
ATOM 1505 O O . GLY A 1 187 ? 7.983 8.165 10.867 1.00 83.19 187 GLY A O 1
ATOM 1506 N N . MET A 1 188 ? 9.790 6.844 10.750 1.00 82.00 188 MET A N 1
ATOM 1507 C CA . MET A 1 188 ? 10.076 7.115 9.345 1.00 82.00 188 MET A CA 1
ATOM 1508 C C . MET A 1 188 ? 10.435 5.834 8.611 1.00 82.00 188 MET A C 1
ATOM 1510 O O . MET A 1 188 ? 11.018 4.908 9.181 1.00 82.00 188 MET A O 1
ATOM 1514 N N . PHE A 1 189 ? 10.130 5.810 7.318 1.00 82.62 189 PHE A N 1
ATOM 1515 C CA . PHE A 1 189 ? 10.584 4.751 6.436 1.00 82.62 189 PHE A CA 1
ATOM 1516 C C . PHE A 1 189 ? 11.843 5.201 5.709 1.00 82.62 189 PHE A C 1
ATOM 1518 O O . PHE A 1 189 ? 11.832 6.168 4.950 1.00 82.62 189 PHE A O 1
ATOM 1525 N N . GLN A 1 190 ? 12.956 4.525 5.990 1.00 82.50 190 GLN A N 1
ATOM 1526 C CA . GLN A 1 190 ? 14.230 4.854 5.361 1.00 82.50 190 GLN A CA 1
ATOM 1527 C C . GLN A 1 190 ? 14.190 4.557 3.863 1.00 82.50 190 GLN A C 1
ATOM 1529 O O . GLN A 1 190 ? 13.494 3.648 3.407 1.00 82.50 190 GLN A O 1
ATOM 1534 N N . PHE A 1 191 ? 15.001 5.290 3.103 1.00 80.81 191 PHE A N 1
ATOM 1535 C CA . PHE A 1 191 ? 15.201 5.000 1.692 1.00 80.81 191 PHE A CA 1
ATOM 1536 C C . PHE A 1 191 ? 15.737 3.573 1.517 1.00 80.81 191 PHE A C 1
ATOM 1538 O O . PHE A 1 191 ? 16.778 3.210 2.067 1.00 80.81 191 PHE A O 1
ATOM 1545 N N . HIS A 1 192 ? 15.025 2.766 0.741 1.00 81.44 192 HIS A N 1
ATOM 1546 C CA . HIS A 1 192 ? 15.379 1.386 0.442 1.00 81.44 192 HIS A CA 1
ATOM 1547 C C . HIS A 1 192 ? 14.833 1.018 -0.940 1.00 81.44 192 HIS A C 1
ATOM 1549 O O . HIS A 1 192 ? 14.046 1.752 -1.536 1.00 81.44 192 HIS A O 1
ATOM 1555 N N . ARG A 1 193 ? 15.292 -0.122 -1.452 1.00 76.38 193 ARG A N 1
ATOM 1556 C CA . ARG A 1 193 ? 14.724 -0.766 -2.630 1.00 76.38 193 ARG A CA 1
ATOM 1557 C C . ARG A 1 193 ? 13.998 -2.008 -2.153 1.00 76.38 193 ARG A C 1
ATOM 1559 O O . ARG A 1 193 ? 14.619 -2.842 -1.487 1.00 76.38 193 ARG A O 1
ATOM 1566 N N . ASP A 1 194 ? 12.725 -2.126 -2.499 1.00 79.94 194 ASP A N 1
ATOM 1567 C CA . ASP A 1 194 ? 11.981 -3.337 -2.202 1.00 79.94 194 ASP A CA 1
ATOM 1568 C C . ASP A 1 194 ? 12.609 -4.531 -2.913 1.00 79.94 194 ASP A C 1
ATOM 1570 O O . ASP A 1 194 ? 13.058 -4.459 -4.063 1.00 79.94 194 ASP A O 1
ATOM 1574 N N . THR A 1 195 ? 12.692 -5.638 -2.182 1.00 75.06 195 THR A N 1
ATOM 1575 C CA . THR A 1 195 ? 13.096 -6.906 -2.776 1.00 75.06 195 THR A CA 1
ATOM 1576 C C . THR A 1 195 ? 11.850 -7.501 -3.417 1.00 75.06 195 THR A C 1
ATOM 1578 O O . THR A 1 195 ? 10.905 -7.777 -2.679 1.00 75.06 195 THR A O 1
ATOM 1581 N N . PRO A 1 196 ? 11.816 -7.693 -4.749 1.00 69.19 196 PRO A N 1
ATOM 1582 C CA . PRO A 1 196 ? 10.694 -8.371 -5.375 1.00 69.19 196 PRO A CA 1
ATOM 1583 C C . PRO A 1 196 ? 10.588 -9.770 -4.773 1.00 69.19 196 PRO A C 1
ATOM 1585 O O . PRO A 1 196 ? 11.586 -10.492 -4.662 1.00 69.19 196 PRO A O 1
ATOM 1588 N N . GLU A 1 197 ? 9.392 -10.127 -4.328 1.00 67.50 197 GLU A N 1
ATOM 1589 C CA . GLU A 1 197 ? 9.145 -11.453 -3.791 1.00 67.50 197 GLU A CA 1
ATOM 1590 C C . GLU A 1 197 ? 9.234 -12.482 -4.931 1.00 67.50 197 GLU A C 1
ATOM 1592 O O . GLU A 1 197 ? 8.934 -12.203 -6.097 1.00 67.50 197 GLU A O 1
ATOM 1597 N N . ARG A 1 198 ? 9.815 -13.644 -4.616 1.00 59.94 198 ARG A N 1
ATOM 1598 C CA . ARG A 1 198 ? 10.117 -14.662 -5.626 1.00 59.94 198 ARG A CA 1
ATOM 1599 C C . ARG A 1 198 ? 8.811 -15.247 -6.158 1.00 59.94 198 ARG A C 1
ATOM 1601 O O . ARG A 1 198 ? 7.882 -15.459 -5.391 1.00 59.94 198 ARG A O 1
ATOM 1608 N N . ASP A 1 199 ? 8.786 -15.528 -7.459 1.00 56.09 199 ASP A N 1
ATOM 1609 C CA . ASP A 1 199 ? 7.691 -16.239 -8.134 1.00 56.09 199 ASP A CA 1
ATOM 1610 C C . ASP A 1 199 ? 6.337 -15.494 -8.152 1.00 56.09 199 ASP A C 1
ATOM 1612 O O . ASP A 1 199 ? 5.275 -16.109 -8.191 1.00 56.09 199 ASP A O 1
ATOM 1616 N N . LEU A 1 200 ? 6.371 -14.155 -8.150 1.00 54.34 200 LEU A N 1
ATOM 1617 C CA . LEU A 1 200 ? 5.185 -13.284 -8.241 1.00 54.34 200 LEU A CA 1
ATOM 1618 C C . LEU A 1 200 ? 4.797 -12.851 -9.665 1.00 54.34 200 LEU A C 1
ATOM 1620 O O . LEU A 1 200 ? 3.932 -11.987 -9.812 1.00 54.34 200 LEU A O 1
ATOM 1624 N N . VAL A 1 201 ? 5.434 -13.432 -10.688 1.00 45.50 201 VAL A N 1
ATOM 1625 C CA . VAL A 1 201 ? 5.180 -13.144 -12.113 1.00 45.50 201 VAL A CA 1
ATOM 1626 C C . VAL A 1 201 ? 4.215 -14.160 -12.706 1.00 45.50 201 VAL A C 1
ATOM 1628 O O . VAL A 1 201 ? 4.491 -15.371 -12.553 1.00 45.50 201 VAL A O 1
#

Radius of gyration: 24.86 Å; Cα contacts (8 Å, |Δi|>4): 149; chains: 1; bounding box: 70×54×50 Å

Secondary structure (DSSP, 8-state):
---HHHHHHHHHHHHHHHHHHHSPPSS--HHHHHHHHHHH----------------------PPP---STTHHHHHHHHHHHHHH--S-------S-EEEEE-STT--EEEEE-TT-TTS-HHHHHHHHHHHHHHSEEETTEEEEEGGGEEE-HHHHHHHHHHHHHHSSSS-------EEEEE-TT-------PPPPTT--

Organism: NCBI:txid139825

Sequence (201 aa):
MLPSSVRTALDLQKALSMAPFRLQQIGDCKTRVHLFEERYTYVDEDDSYRDMDENEDERASTQPKKVSGPNESCIKELCEIYKEHGSDSWSDTLDASFKLTVTRPGCEFSGELVPKSEEEDKEAIADRLKKWYEHGENVRDAREILASEFTVSDGLVEEIKKHWGEHFIPSAVRVEPYKIHIYGPGGMFQFHRDTPERDLV

Nearest PDB structures (foldseek):
  7am2-assembly1_O  TM=1.512E-01  e=4.967E+00  Leishmania tarentolae
  7ane-assembly1_O  TM=1.839E-01  e=7.963E+00  Leishmania major

pLDDT: mean 75.13, std 18.22, range [33.66, 97.62]

Foldseek 3Di:
DDDPVVVVVVVVVVCVVCCPVPPDDPDDDPVVVVVCCVVPDDDDDDDDDDDDDDDDDPPPPVPDPQPPDPCSVVVVVVVVVCVVAADPDDDDFDQDKKWKAFQQVQLGDTDIDGRDDPPPDPVVVVVNLVSQQVRFDDDPQKGKRFLVGMDMDVVVQVVVLCVCLVRHPVSGFHGGDGMDIHGDVVRDDDDDDDDPDPPRD

Solvent-accessible surface area (backbone atoms only — not comparable to full-atom values): 12886 Å² total; per-residue (Å²): 132,80,57,70,70,59,50,53,51,51,51,48,51,52,48,59,71,43,37,77,79,75,43,85,65,90,71,87,55,69,68,63,52,51,59,44,48,74,73,66,71,79,83,85,90,78,87,80,92,78,77,96,71,92,74,81,83,78,69,80,69,75,71,75,73,80,58,91,53,97,52,37,68,60,54,51,50,51,51,52,53,37,70,77,62,47,47,97,72,87,87,86,77,69,84,66,66,42,43,43,36,31,69,40,78,68,43,66,44,75,48,76,46,58,80,78,54,87,79,59,56,63,65,64,51,51,54,48,55,50,39,32,50,75,48,31,45,85,52,91,74,31,18,40,46,51,41,93,34,41,49,68,40,67,67,55,45,54,50,53,36,48,54,42,37,76,51,32,76,71,42,79,69,82,70,74,82,64,66,5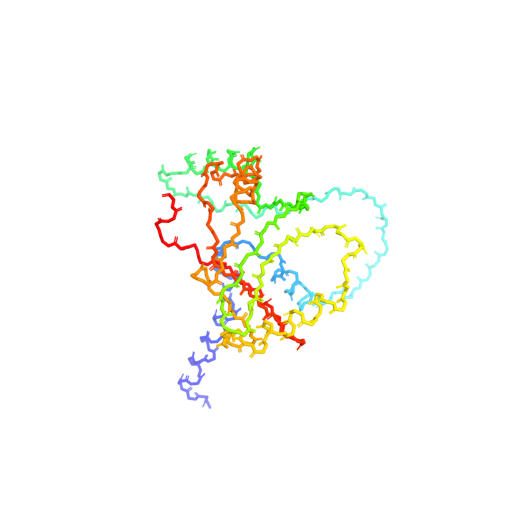0,79,41,63,51,94,91,42,77,84,74,94,78,78,84,77,81,68,83,89,71,122

Mean predicted aligned error: 16.28 Å